Protein AF-0000000072410168 (afdb_homodimer)

pLDDT: mean 84.43, std 10.04, range [42.06, 97.81]

Structure (mmCIF, N/CA/C/O backbone):
data_AF-0000000072410168-model_v1
#
loop_
_entity.id
_entity.type
_entity.pdbx_description
1 polymer 'Chromate transporter'
#
loop_
_atom_site.group_PDB
_atom_site.id
_atom_site.type_symbol
_atom_site.label_atom_id
_atom_site.label_alt_id
_atom_site.label_comp_id
_atom_site.label_asym_id
_atom_site.label_entity_id
_atom_site.label_seq_id
_atom_site.pdbx_PDB_ins_code
_atom_site.Cartn_x
_atom_site.Cartn_y
_atom_site.Cartn_z
_atom_site.occupancy
_atom_site.B_iso_or_equiv
_atom_site.auth_seq_id
_atom_site.auth_comp_id
_atom_site.auth_asym_id
_atom_site.auth_atom_id
_atom_site.pdbx_PDB_model_num
ATOM 1 N N . MET A 1 1 ? 25.125 -17.094 -8.008 1 60.81 1 MET A N 1
ATOM 2 C CA . MET A 1 1 ? 25.484 -15.742 -7.598 1 60.81 1 MET A CA 1
ATOM 3 C C . MET A 1 1 ? 24.984 -14.719 -8.609 1 60.81 1 MET A C 1
ATOM 5 O O . MET A 1 1 ? 24.344 -13.727 -8.242 1 60.81 1 MET A O 1
ATOM 9 N N . LYS A 1 2 ? 25.156 -15.148 -9.891 1 83.5 2 LYS A N 1
ATOM 10 C CA . LYS A 1 2 ? 24.719 -14.266 -10.969 1 83.5 2 LYS A CA 1
ATOM 11 C C . LYS A 1 2 ? 23.203 -14.125 -10.992 1 83.5 2 LYS A C 1
ATOM 13 O O . LYS A 1 2 ? 22.688 -13.031 -11.195 1 83.5 2 LYS A O 1
ATOM 18 N N . THR A 1 3 ? 22.656 -15.25 -10.492 1 89.94 3 THR A N 1
ATOM 19 C CA . THR A 1 3 ? 21.203 -15.258 -10.523 1 89.94 3 THR A CA 1
ATOM 20 C C . THR A 1 3 ? 20.625 -14.352 -9.438 1 89.94 3 THR A C 1
ATOM 22 O O . THR A 1 3 ? 19.688 -13.594 -9.68 1 89.94 3 THR A O 1
ATOM 25 N N . LEU A 1 4 ? 21.266 -14.352 -8.32 1 95.19 4 LEU A N 1
ATOM 26 C CA . LEU A 1 4 ? 20.781 -13.539 -7.207 1 95.19 4 LEU A CA 1
ATOM 27 C C . LEU A 1 4 ? 20.969 -12.055 -7.496 1 95.19 4 LEU A C 1
ATOM 29 O O . LEU A 1 4 ? 20.109 -11.234 -7.184 1 95.19 4 LEU A O 1
ATOM 33 N N . TRP A 1 5 ? 22.094 -11.719 -8.07 1 96.31 5 TRP A N 1
ATOM 34 C CA . TRP A 1 5 ? 22.359 -10.328 -8.43 1 96.31 5 TRP A CA 1
ATOM 35 C C . TRP A 1 5 ? 21.375 -9.852 -9.5 1 96.31 5 TRP A C 1
ATOM 37 O O . TRP A 1 5 ? 20.906 -8.711 -9.461 1 96.31 5 TRP A O 1
ATOM 47 N N . ASN A 1 6 ? 21.156 -10.766 -10.438 1 96.31 6 ASN A N 1
ATOM 48 C CA . ASN A 1 6 ? 20.172 -10.453 -11.477 1 96.31 6 ASN A CA 1
ATOM 49 C C . ASN A 1 6 ? 18.781 -10.227 -10.883 1 96.31 6 ASN A C 1
ATOM 51 O O . ASN A 1 6 ? 18.062 -9.336 -11.32 1 96.31 6 ASN A O 1
ATOM 55 N N . LEU A 1 7 ? 18.484 -11.047 -9.938 1 97.19 7 LEU A N 1
ATOM 56 C CA . LEU A 1 7 ? 17.203 -10.883 -9.242 1 97.19 7 LEU A CA 1
ATOM 57 C C . LEU A 1 7 ? 17.156 -9.539 -8.516 1 97.19 7 LEU A C 1
ATOM 59 O O . LEU A 1 7 ? 16.156 -8.82 -8.617 1 97.19 7 LEU A O 1
ATOM 63 N N . PHE A 1 8 ? 18.234 -9.234 -7.855 1 97.81 8 PHE A N 1
ATOM 64 C CA . PHE A 1 8 ? 18.281 -7.984 -7.113 1 97.81 8 PHE A CA 1
ATOM 65 C C . PHE A 1 8 ? 18.094 -6.793 -8.047 1 97.81 8 PHE A C 1
ATOM 67 O O . PHE A 1 8 ? 17.25 -5.926 -7.797 1 97.81 8 PHE A O 1
ATOM 74 N N . LEU A 1 9 ? 18.781 -6.754 -9.086 1 96.88 9 LEU A N 1
ATOM 75 C CA . LEU A 1 9 ? 18.766 -5.617 -10 1 96.88 9 LEU A CA 1
ATOM 76 C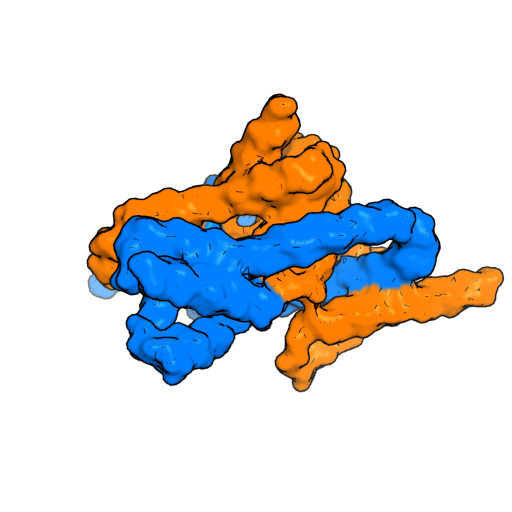 C . LEU A 1 9 ? 17.422 -5.508 -10.703 1 96.88 9 LEU A C 1
ATOM 78 O O . LEU A 1 9 ? 16.922 -4.406 -10.93 1 96.88 9 LEU A O 1
ATOM 82 N N . THR A 1 10 ? 16.891 -6.66 -11.109 1 96.62 10 THR A N 1
ATOM 83 C CA . THR A 1 10 ? 15.594 -6.668 -11.789 1 96.62 10 THR A CA 1
ATOM 84 C C . THR A 1 10 ? 14.508 -6.102 -10.875 1 96.62 10 THR A C 1
ATOM 86 O O . THR A 1 10 ? 13.734 -5.238 -11.297 1 96.62 10 THR A O 1
ATOM 89 N N . PHE A 1 11 ? 14.508 -6.492 -9.664 1 97.19 11 PHE A N 1
ATOM 90 C CA . PHE A 1 11 ? 13.438 -6.055 -8.773 1 97.19 11 PHE A CA 1
ATOM 91 C C . PHE A 1 11 ? 13.719 -4.664 -8.219 1 97.19 11 PHE A C 1
ATOM 93 O O . PHE A 1 11 ? 12.797 -3.93 -7.863 1 97.19 11 PHE A O 1
ATOM 100 N N . ALA A 1 12 ? 15.016 -4.312 -8.164 1 96.69 12 ALA A N 1
ATOM 101 C CA . ALA A 1 12 ? 15.312 -2.912 -7.879 1 96.69 12 ALA A CA 1
ATOM 102 C C . ALA A 1 12 ? 14.773 -2.004 -8.984 1 96.69 12 ALA A C 1
ATOM 104 O O . ALA A 1 12 ? 14.234 -0.934 -8.703 1 96.69 12 ALA A O 1
ATOM 105 N N . LYS A 1 13 ? 14.898 -2.447 -10.18 1 94.56 13 LYS A N 1
ATOM 106 C CA . LYS A 1 13 ? 14.359 -1.711 -11.32 1 94.56 13 LYS A CA 1
ATOM 107 C C . LYS A 1 13 ? 12.836 -1.64 -11.266 1 94.56 13 LYS A C 1
ATOM 109 O O . LYS A 1 13 ? 12.25 -0.584 -11.516 1 94.56 13 LYS A O 1
ATOM 114 N N . VAL A 1 14 ? 12.227 -2.74 -10.961 1 92.06 14 VAL A N 1
ATOM 115 C CA . VAL A 1 14 ? 10.773 -2.775 -10.82 1 92.06 14 VAL A CA 1
ATOM 116 C C . VAL A 1 14 ? 10.336 -1.795 -9.734 1 92.06 14 VAL A C 1
ATOM 118 O O . VAL A 1 14 ? 9.359 -1.064 -9.906 1 92.06 14 VAL A O 1
ATOM 121 N N . GLY A 1 15 ? 11.102 -1.783 -8.633 1 91.94 15 GLY A N 1
ATOM 122 C CA . GLY A 1 15 ? 10.797 -0.878 -7.535 1 91.94 15 GLY A CA 1
ATOM 123 C C . GLY A 1 15 ? 10.867 0.584 -7.93 1 91.94 15 GLY A C 1
ATOM 124 O O . GLY A 1 15 ? 9.984 1.369 -7.582 1 91.94 15 GLY A O 1
ATOM 125 N N . VAL A 1 16 ? 11.836 0.958 -8.688 1 89.5 16 VAL A N 1
ATOM 126 C CA . VAL A 1 16 ? 12.039 2.35 -9.078 1 89.5 16 VAL A CA 1
ATOM 127 C C . VAL A 1 16 ? 10.961 2.775 -10.07 1 89.5 16 VAL A C 1
ATOM 129 O O . VAL A 1 16 ? 10.547 3.938 -10.086 1 89.5 16 VAL A O 1
ATOM 132 N N . MET A 1 17 ? 10.445 1.816 -10.797 1 86.5 17 MET A N 1
ATOM 133 C CA . MET A 1 17 ? 9.477 2.123 -11.844 1 86.5 17 MET A CA 1
ATOM 134 C C . MET A 1 17 ? 8.047 2.051 -11.312 1 86.5 17 MET A C 1
ATOM 136 O O . MET A 1 17 ? 7.102 2.42 -12.008 1 86.5 17 MET A O 1
ATOM 140 N N . THR A 1 18 ? 7.961 1.614 -10.102 1 83.56 18 THR A N 1
ATOM 141 C CA . THR A 1 18 ? 6.645 1.487 -9.492 1 83.56 18 THR A CA 1
ATOM 142 C C . THR A 1 18 ? 6.27 2.764 -8.742 1 83.56 18 THR A C 1
ATOM 144 O O . THR A 1 18 ? 7.062 3.289 -7.965 1 83.56 18 THR A O 1
ATOM 147 N N . PHE A 1 19 ? 5.152 3.342 -9.211 1 77.06 19 PHE A N 1
ATOM 148 C CA . PHE A 1 19 ? 4.551 4.441 -8.461 1 77.06 19 PHE A CA 1
ATOM 149 C C . PHE A 1 19 ? 3.148 4.078 -7.992 1 77.06 19 PHE A C 1
ATOM 151 O O . PHE A 1 19 ? 2.328 3.6 -8.781 1 77.06 19 PHE A O 1
ATOM 158 N N . GLY A 1 20 ? 2.896 4.352 -6.742 1 65.06 20 GLY A N 1
ATOM 159 C CA . GLY A 1 20 ? 1.524 4.156 -6.305 1 65.06 20 GLY A CA 1
ATOM 160 C C . GLY A 1 20 ? 1.279 2.791 -5.691 1 65.06 20 GLY A C 1
ATOM 161 O O . GLY A 1 20 ? 2.121 2.277 -4.949 1 65.06 20 GLY A O 1
ATOM 162 N N . GLY A 1 21 ? 0.065 2.125 -6.031 1 62.06 21 GLY A N 1
ATOM 163 C CA . GLY A 1 21 ? -0.43 0.932 -5.363 1 62.06 21 GLY A CA 1
ATOM 164 C C . GLY A 1 21 ? 0.015 -0.354 -6.035 1 62.06 21 GLY A C 1
ATOM 165 O O . GLY A 1 21 ? 0.747 -0.322 -7.027 1 62.06 21 GLY A O 1
ATOM 166 N N . GLY A 1 22 ? -0.228 -1.46 -5.484 1 60.81 22 GLY A N 1
ATOM 167 C CA . GLY A 1 22 ? 0.22 -2.809 -5.797 1 60.81 22 GLY A CA 1
ATOM 168 C C . GLY A 1 22 ? -0.112 -3.232 -7.215 1 60.81 22 GLY A C 1
ATOM 169 O O . GLY A 1 22 ? 0.712 -3.852 -7.891 1 60.81 22 GLY A O 1
ATOM 170 N N . TYR A 1 23 ? -1.183 -2.635 -7.863 1 61.62 23 TYR A N 1
ATOM 171 C CA . TYR A 1 23 ? -1.529 -3.082 -9.211 1 61.62 23 TYR A CA 1
ATOM 172 C C . TYR A 1 23 ? -0.694 -2.355 -10.258 1 61.62 23 TYR A C 1
ATOM 174 O O . TYR A 1 23 ? -0.561 -2.826 -11.391 1 61.62 23 TYR A O 1
ATOM 182 N N . ALA A 1 24 ? -0.144 -1.207 -9.945 1 68.88 24 ALA A N 1
ATOM 183 C CA . ALA A 1 24 ? 0.704 -0.454 -10.867 1 68.88 24 ALA A CA 1
ATOM 184 C C . ALA A 1 24 ? 1.978 -1.227 -11.195 1 68.88 24 ALA A C 1
ATOM 186 O O . ALA A 1 24 ? 2.609 -0.984 -12.227 1 68.88 24 ALA A O 1
ATOM 187 N N . MET A 1 25 ? 2.211 -2.17 -10.352 1 80.31 25 MET A N 1
ATOM 188 C CA . MET A 1 25 ? 3.449 -2.928 -10.516 1 80.31 25 MET A CA 1
ATOM 189 C C . MET A 1 25 ? 3.281 -4.027 -11.555 1 80.31 25 MET A C 1
ATOM 191 O O . MET A 1 25 ? 4.266 -4.504 -12.125 1 80.31 25 MET A O 1
ATOM 195 N N . LEU A 1 26 ? 2.057 -4.414 -11.914 1 80.69 26 LEU A N 1
ATOM 196 C CA . LEU A 1 26 ? 1.819 -5.594 -12.742 1 80.69 26 LEU A CA 1
ATOM 197 C C . LEU A 1 26 ? 2.359 -5.383 -14.156 1 80.69 26 LEU A C 1
ATOM 199 O O . LEU A 1 26 ? 3.115 -6.215 -14.664 1 80.69 26 LEU A O 1
ATOM 203 N N . PRO A 1 27 ? 2.014 -4.246 -14.805 1 79.75 27 PRO A N 1
ATOM 204 C CA . PRO A 1 27 ? 2.568 -4.055 -16.141 1 79.75 27 PRO A CA 1
ATOM 205 C C . PRO A 1 27 ? 4.094 -3.998 -16.156 1 79.75 27 PRO A C 1
ATOM 207 O O . PRO A 1 27 ? 4.73 -4.414 -17.125 1 79.75 27 PRO A O 1
ATOM 210 N N . ILE A 1 28 ? 4.688 -3.471 -15.141 1 85.56 28 ILE A N 1
ATOM 211 C CA . ILE A 1 28 ? 6.137 -3.383 -15.023 1 85.56 28 ILE A CA 1
ATOM 212 C C . ILE A 1 28 ? 6.73 -4.781 -14.867 1 85.56 28 ILE A C 1
ATOM 214 O O . ILE A 1 28 ? 7.742 -5.105 -15.5 1 85.56 28 ILE A O 1
ATOM 218 N N . LEU A 1 29 ? 6.051 -5.613 -14.094 1 90.25 29 LEU A N 1
ATOM 219 C CA . LEU A 1 29 ? 6.477 -7 -13.938 1 90.25 29 LEU A CA 1
ATOM 220 C C . LEU A 1 29 ? 6.348 -7.762 -15.25 1 90.25 29 LEU A C 1
ATOM 222 O O . LEU A 1 29 ? 7.215 -8.57 -15.586 1 90.25 29 LEU A O 1
ATOM 226 N N . GLN A 1 30 ? 5.289 -7.523 -15.93 1 87.75 30 GLN A N 1
ATOM 227 C CA . GLN A 1 30 ? 5.098 -8.18 -17.219 1 87.75 30 GLN A CA 1
ATOM 228 C C . GLN A 1 30 ? 6.25 -7.859 -18.172 1 87.75 30 GLN A C 1
ATOM 230 O O . GLN A 1 30 ? 6.797 -8.758 -18.812 1 87.75 30 GLN A O 1
ATOM 235 N N . ARG A 1 31 ? 6.598 -6.652 -18.25 1 89.19 31 ARG A N 1
ATOM 236 C CA . ARG A 1 31 ? 7.66 -6.211 -19.141 1 89.19 31 ARG A CA 1
ATOM 237 C C . ARG A 1 31 ? 9.008 -6.789 -18.719 1 89.19 31 ARG A C 1
ATOM 239 O O . ARG A 1 31 ? 9.742 -7.332 -19.547 1 89.19 31 ARG A O 1
ATOM 246 N N . GLU A 1 32 ? 9.305 -6.734 -17.453 1 92.5 32 GLU A N 1
ATOM 247 C CA . GLU A 1 32 ? 10.641 -7.113 -16.984 1 92.5 32 GLU A CA 1
ATOM 248 C C . GLU A 1 32 ? 10.758 -8.625 -16.812 1 92.5 32 GLU A C 1
ATOM 250 O O . GLU A 1 32 ? 11.711 -9.242 -17.297 1 92.5 32 GLU A O 1
ATOM 255 N N . VAL A 1 33 ? 9.766 -9.312 -16.25 1 93.88 33 VAL A N 1
ATOM 256 C CA . VAL A 1 33 ? 9.852 -10.711 -15.836 1 93.88 33 VAL A CA 1
ATOM 257 C C . VAL A 1 33 ? 9.438 -11.617 -17 1 93.88 33 VAL A C 1
ATOM 259 O O . VAL A 1 33 ? 10.023 -12.68 -17.188 1 93.88 33 VAL A O 1
ATOM 262 N N . VAL A 1 34 ? 8.477 -11.18 -17.766 1 90.5 34 VAL A N 1
ATOM 263 C CA . VAL A 1 34 ? 7.949 -12.023 -18.828 1 90.5 34 VAL A CA 1
ATOM 264 C C . VAL A 1 34 ? 8.641 -11.68 -20.141 1 90.5 34 VAL A C 1
ATOM 266 O O . VAL A 1 34 ? 9.312 -12.523 -20.75 1 90.5 34 VAL A O 1
ATOM 269 N N . GLU A 1 35 ? 8.586 -10.445 -20.5 1 90.62 35 GLU A N 1
ATOM 270 C CA . GLU A 1 35 ? 9.039 -10.055 -21.828 1 90.62 35 GLU A CA 1
ATOM 271 C C . GLU A 1 35 ? 10.562 -9.969 -21.891 1 90.62 35 GLU A C 1
ATOM 273 O O . GLU A 1 35 ? 11.188 -10.531 -22.797 1 90.62 35 GLU A O 1
ATOM 278 N N . ASN A 1 36 ? 11.203 -9.305 -20.984 1 92.38 36 ASN A N 1
ATOM 279 C CA . ASN A 1 36 ? 12.641 -9.047 -21.062 1 92.38 36 ASN A CA 1
ATOM 280 C C . ASN A 1 36 ? 13.445 -10.25 -20.594 1 92.38 36 ASN A C 1
ATOM 282 O O . ASN A 1 36 ? 14.391 -10.672 -21.266 1 92.38 36 ASN A O 1
ATOM 286 N N . LYS A 1 37 ? 13.023 -10.844 -19.438 1 94.31 37 LYS A N 1
ATOM 287 C CA . LYS A 1 37 ? 13.852 -11.883 -18.828 1 94.31 37 LYS A CA 1
ATOM 288 C C . LYS A 1 37 ? 13.344 -13.273 -19.188 1 94.31 37 LYS A C 1
ATOM 290 O O . LYS A 1 37 ? 14.094 -14.25 -19.141 1 94.31 37 LYS A O 1
ATOM 295 N N . GLY A 1 38 ? 12.031 -13.375 -19.438 1 92.25 38 GLY A N 1
ATOM 296 C CA . GLY A 1 38 ? 11.445 -14.672 -19.75 1 92.25 38 GLY A CA 1
ATOM 297 C C . GLY A 1 38 ? 11.422 -15.617 -18.562 1 92.25 38 GLY A C 1
ATOM 298 O O . GLY A 1 38 ? 11.578 -16.828 -18.719 1 92.25 38 GLY A O 1
ATOM 299 N N . TRP A 1 39 ? 11.336 -15.07 -17.359 1 93.06 39 TRP A N 1
ATOM 300 C CA . TRP A 1 39 ? 11.352 -15.875 -16.141 1 93.06 39 TRP A CA 1
ATOM 301 C C . TRP A 1 39 ? 10 -16.547 -15.914 1 93.06 39 TRP A C 1
ATOM 303 O O . TRP A 1 39 ? 9.906 -17.531 -15.188 1 93.06 39 TRP A O 1
ATOM 313 N N . ALA A 1 40 ? 8.961 -16.016 -16.547 1 89.25 40 ALA A N 1
ATOM 314 C CA . ALA A 1 40 ? 7.598 -16.516 -16.391 1 89.25 40 ALA A CA 1
ATOM 315 C C . ALA A 1 40 ? 6.754 -16.188 -17.609 1 89.25 40 ALA A C 1
ATOM 317 O O . ALA A 1 40 ? 7.086 -15.281 -18.375 1 89.25 40 ALA A O 1
ATOM 318 N N . THR A 1 41 ? 5.758 -16.984 -17.766 1 86.5 41 THR A N 1
ATOM 319 C CA . THR A 1 41 ? 4.75 -16.656 -18.766 1 86.5 41 THR A CA 1
ATOM 320 C C . THR A 1 41 ? 3.736 -15.664 -18.203 1 86.5 41 THR A C 1
ATOM 322 O O . THR A 1 41 ? 3.711 -15.414 -17 1 86.5 41 THR A O 1
ATOM 325 N N . ASP A 1 42 ? 2.955 -15.078 -19.062 1 82.06 42 ASP A N 1
ATOM 326 C CA . ASP A 1 42 ? 1.899 -14.172 -18.625 1 82.06 42 ASP A CA 1
ATOM 327 C C . ASP A 1 42 ? 0.949 -14.859 -17.641 1 82.06 42 ASP A C 1
ATOM 329 O O . ASP A 1 42 ? 0.515 -14.258 -16.656 1 82.06 42 ASP A O 1
ATOM 333 N N . GLU A 1 43 ? 0.674 -16.078 -17.953 1 80.12 43 GLU A N 1
ATOM 334 C CA . GLU A 1 43 ? -0.222 -16.844 -17.094 1 80.12 43 GLU A CA 1
ATOM 335 C C . GLU A 1 43 ? 0.392 -17.094 -15.719 1 80.12 43 GLU A C 1
ATOM 337 O O . GLU A 1 43 ? -0.279 -16.938 -14.703 1 80.12 43 GLU A O 1
ATOM 342 N N . GLU A 1 44 ? 1.61 -17.438 -15.734 1 80.81 44 GLU A N 1
ATOM 343 C CA . GLU A 1 44 ? 2.305 -17.656 -14.469 1 80.81 44 GLU A CA 1
ATOM 344 C C . GLU A 1 44 ? 2.377 -16.375 -13.648 1 80.81 44 GLU A C 1
ATOM 346 O O . GLU A 1 44 ? 2.162 -16.391 -12.43 1 80.81 44 GLU A O 1
ATOM 351 N N . LEU A 1 45 ? 2.65 -15.305 -14.352 1 85.38 45 LEU A N 1
ATOM 352 C CA . LEU A 1 45 ? 2.742 -14.031 -13.648 1 85.38 45 LEU A CA 1
ATOM 353 C C . LEU A 1 45 ? 1.407 -13.664 -13.008 1 85.38 45 LEU A C 1
ATOM 355 O O . LEU A 1 45 ? 1.368 -13.18 -11.875 1 85.38 45 LEU A O 1
ATOM 359 N N . THR A 1 46 ? 0.414 -13.891 -13.773 1 76.38 46 THR A N 1
ATOM 360 C CA . THR A 1 46 ? -0.917 -13.617 -13.242 1 76.38 46 THR A CA 1
ATOM 361 C C . THR A 1 46 ? -1.188 -14.461 -12 1 76.38 46 THR A C 1
ATOM 363 O O . THR A 1 46 ? -1.774 -13.977 -11.031 1 76.38 46 THR A O 1
ATOM 366 N N . ASP A 1 47 ? -0.703 -15.648 -12.031 1 75.56 47 ASP A N 1
ATOM 367 C CA . ASP A 1 47 ? -0.845 -16.531 -10.883 1 75.56 47 ASP A CA 1
ATOM 368 C C . ASP A 1 47 ? -0.019 -16.031 -9.695 1 75.56 47 ASP A C 1
ATOM 370 O O . ASP A 1 47 ? -0.488 -16.047 -8.555 1 75.56 47 ASP A O 1
ATOM 374 N N . TYR A 1 48 ? 1.156 -15.641 -9.992 1 81.31 48 TYR A N 1
ATOM 375 C CA . TYR A 1 48 ? 2.025 -15.117 -8.945 1 81.31 48 TYR A CA 1
ATOM 376 C C . TYR A 1 48 ? 1.412 -13.883 -8.289 1 81.31 48 TYR A C 1
ATOM 378 O O . TYR A 1 48 ? 1.457 -13.734 -7.066 1 81.31 48 TYR A O 1
ATOM 386 N N . PHE A 1 49 ? 0.833 -13.047 -9.172 1 79.88 49 PHE A N 1
ATOM 387 C CA . PHE A 1 49 ? 0.222 -11.82 -8.68 1 79.88 49 PHE A CA 1
ATOM 388 C C . PHE A 1 49 ? -1.011 -12.125 -7.84 1 79.88 49 PHE A C 1
ATOM 390 O O . PHE A 1 49 ? -1.251 -11.469 -6.824 1 79.88 49 PHE A O 1
ATOM 397 N N . ALA A 1 50 ? -1.713 -13.125 -8.234 1 71.56 50 ALA A N 1
ATOM 398 C CA . ALA A 1 50 ? -2.883 -13.547 -7.473 1 71.56 50 ALA A CA 1
ATOM 399 C C . ALA A 1 50 ? -2.48 -14.062 -6.094 1 71.56 50 ALA A C 1
ATOM 401 O O . ALA A 1 50 ? -3.137 -13.766 -5.094 1 71.56 50 ALA A O 1
ATOM 402 N N . ILE A 1 51 ? -1.462 -14.781 -6.012 1 74.94 51 ILE A N 1
ATOM 403 C CA . ILE A 1 51 ? -0.943 -15.281 -4.742 1 74.94 51 ILE A CA 1
ATOM 404 C C . ILE A 1 51 ? -0.501 -14.117 -3.865 1 74.94 51 ILE A C 1
ATOM 406 O O . ILE A 1 51 ? -0.785 -14.086 -2.666 1 74.94 51 ILE A O 1
ATOM 410 N N . GLY A 1 52 ? 0.166 -13.141 -4.488 1 80.75 52 GLY A N 1
ATOM 411 C CA . GLY A 1 52 ? 0.595 -11.945 -3.775 1 80.75 52 GLY A CA 1
ATOM 412 C C . GLY A 1 52 ? -0.559 -11.156 -3.189 1 80.75 52 GLY A C 1
ATOM 413 O O . GLY A 1 52 ? -0.442 -10.594 -2.098 1 80.75 52 GLY A O 1
ATOM 414 N N . GLN A 1 53 ? -1.606 -11.164 -3.91 1 72.12 53 GLN A N 1
ATOM 415 C CA . GLN A 1 53 ? -2.779 -10.406 -3.492 1 72.12 53 GLN A CA 1
ATOM 416 C C . GLN A 1 53 ? -3.521 -11.117 -2.365 1 72.12 53 GLN A C 1
ATOM 418 O O . GLN A 1 53 ? -4.129 -10.469 -1.51 1 72.12 53 GLN A O 1
ATOM 423 N N . CYS A 1 54 ? -3.445 -12.484 -2.334 1 70.75 54 CYS A N 1
ATOM 424 C CA . CYS A 1 54 ? -4.227 -13.266 -1.379 1 70.75 54 CYS A CA 1
ATOM 425 C C . CYS A 1 54 ? -3.426 -13.539 -0.113 1 70.75 54 CYS A C 1
ATOM 427 O O . CYS A 1 54 ? -3.941 -14.133 0.837 1 70.75 54 CYS A O 1
ATOM 429 N N . THR A 1 55 ? -2.266 -13.258 -0.128 1 79.19 55 THR A N 1
ATOM 430 C CA . THR A 1 55 ? -1.399 -13.445 1.031 1 79.19 55 THR A CA 1
ATOM 431 C C . THR A 1 55 ? -1.234 -12.141 1.802 1 79.19 55 THR A C 1
ATOM 433 O O . THR A 1 55 ? -1.188 -11.062 1.205 1 79.19 55 THR A O 1
ATOM 436 N N . PRO A 1 56 ? -1.275 -12.281 3.084 1 85 56 PRO A N 1
ATOM 437 C CA . PRO A 1 56 ? -1.011 -11.062 3.861 1 85 56 PRO A CA 1
ATOM 438 C C . PRO A 1 56 ? 0.321 -10.414 3.498 1 85 56 PRO A C 1
ATOM 440 O O . PRO A 1 56 ? 1.307 -11.109 3.246 1 85 56 PRO A O 1
ATOM 443 N N . GLY A 1 57 ? 0.27 -9.047 3.52 1 86.12 57 GLY A N 1
ATOM 444 C CA . GLY A 1 57 ? 1.45 -8.289 3.141 1 86.12 57 GLY A CA 1
ATOM 445 C C . GLY A 1 57 ? 1.212 -7.367 1.958 1 86.12 57 GLY A C 1
ATOM 446 O O . GLY A 1 57 ? 0.077 -7.219 1.498 1 86.12 57 GLY A O 1
ATOM 447 N N . VAL A 1 58 ? 2.291 -6.75 1.561 1 86.75 58 VAL A N 1
ATOM 448 C CA . VAL A 1 58 ? 2.26 -5.832 0.427 1 86.75 58 VAL A CA 1
ATOM 449 C C . VAL A 1 58 ? 2.363 -6.617 -0.878 1 86.75 58 VAL A C 1
ATOM 451 O O . VAL A 1 58 ? 3.312 -7.379 -1.078 1 86.75 58 VAL A O 1
ATOM 454 N N . ILE A 1 59 ? 1.412 -6.422 -1.746 1 84.75 59 ILE A N 1
ATOM 455 C CA . ILE A 1 59 ? 1.291 -7.234 -2.951 1 84.75 59 ILE A CA 1
ATOM 456 C C . ILE A 1 59 ? 2.609 -7.215 -3.721 1 84.75 59 ILE A C 1
ATOM 458 O O . ILE A 1 59 ? 3.08 -8.258 -4.184 1 84.75 59 ILE A O 1
ATOM 462 N N . ALA A 1 60 ? 3.189 -6.004 -3.857 1 87.38 60 ALA A N 1
ATOM 463 C CA . ALA A 1 60 ? 4.434 -5.875 -4.613 1 87.38 60 ALA A CA 1
ATOM 464 C C . ALA A 1 60 ? 5.555 -6.684 -3.969 1 87.38 60 ALA A C 1
ATOM 466 O O . ALA A 1 60 ? 6.332 -7.34 -4.66 1 87.38 60 ALA A O 1
ATOM 467 N N . VAL A 1 61 ? 5.586 -6.668 -2.691 1 92.19 61 VAL A N 1
ATOM 468 C CA . VAL A 1 61 ? 6.609 -7.398 -1.95 1 92.19 61 VAL A CA 1
ATOM 469 C C . VAL A 1 61 ? 6.336 -8.898 -2.027 1 92.19 61 VAL A C 1
ATOM 471 O O . VAL A 1 61 ? 7.242 -9.688 -2.293 1 92.19 61 VAL A O 1
ATOM 474 N N . ASN A 1 62 ? 5.152 -9.297 -1.881 1 91.12 62 ASN A N 1
ATOM 475 C CA . ASN A 1 62 ? 4.762 -10.703 -1.962 1 91.12 62 ASN A CA 1
ATOM 476 C C . ASN A 1 62 ? 5.102 -11.305 -3.322 1 91.12 62 ASN A C 1
ATOM 478 O O . ASN A 1 62 ? 5.68 -12.391 -3.4 1 91.12 62 ASN A O 1
ATOM 482 N N . THR A 1 63 ? 4.68 -10.578 -4.328 1 90.06 63 THR A N 1
ATOM 483 C CA . THR A 1 63 ? 4.883 -11.07 -5.688 1 90.06 63 THR A CA 1
ATOM 484 C C . THR A 1 63 ? 6.371 -11.172 -6.012 1 90.06 63 THR A C 1
ATOM 486 O O . THR A 1 63 ? 6.82 -12.164 -6.586 1 90.06 63 THR A O 1
ATOM 489 N N . ALA A 1 64 ? 7.098 -10.102 -5.609 1 94.25 64 ALA A N 1
ATOM 490 C CA . ALA A 1 64 ? 8.539 -10.133 -5.816 1 94.25 64 ALA A CA 1
ATOM 491 C C . ALA A 1 64 ? 9.18 -11.312 -5.098 1 94.25 64 ALA A C 1
ATOM 493 O O . ALA A 1 64 ? 10.023 -12.016 -5.664 1 94.25 64 ALA A 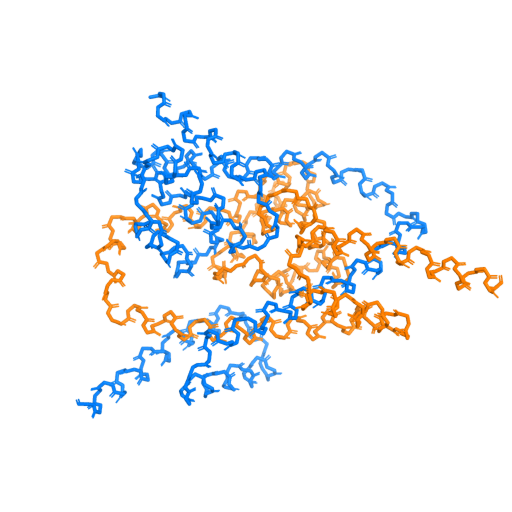O 1
ATOM 494 N N . THR A 1 65 ? 8.805 -11.547 -3.859 1 94.38 65 THR A N 1
ATOM 495 C CA . THR A 1 65 ? 9.344 -12.641 -3.059 1 94.38 65 THR A CA 1
ATOM 496 C C . THR A 1 65 ? 9.031 -13.984 -3.705 1 94.38 65 THR A C 1
ATOM 498 O O . THR A 1 65 ? 9.906 -14.852 -3.805 1 94.38 65 THR A O 1
ATOM 501 N N . PHE A 1 66 ? 7.871 -14.133 -4.195 1 91.12 66 PHE A N 1
ATOM 502 C CA . PHE A 1 66 ? 7.449 -15.391 -4.801 1 91.12 66 PHE A CA 1
ATOM 503 C C . PHE A 1 66 ? 8.234 -15.672 -6.078 1 91.12 66 PHE A C 1
ATOM 505 O O . PHE A 1 66 ? 8.742 -16.781 -6.273 1 91.12 66 PHE A O 1
ATOM 512 N N . ILE A 1 67 ? 8.305 -14.695 -6.922 1 93.06 67 ILE A N 1
ATOM 513 C CA . ILE A 1 67 ? 9.039 -14.844 -8.172 1 93.06 67 ILE A CA 1
ATOM 514 C C . ILE A 1 67 ? 10.508 -15.156 -7.871 1 93.06 67 ILE A C 1
ATOM 516 O O . ILE A 1 67 ? 11.094 -16.047 -8.484 1 93.06 67 ILE A O 1
ATOM 520 N N . GLY A 1 68 ? 11.031 -14.383 -6.941 1 94.44 68 GLY A N 1
ATOM 521 C CA . GLY A 1 68 ? 12.414 -14.625 -6.547 1 94.44 68 GLY A CA 1
ATOM 522 C C . GLY A 1 68 ? 12.641 -16.031 -6.02 1 94.44 68 GLY A C 1
ATOM 523 O O . GLY A 1 68 ? 13.664 -16.656 -6.32 1 94.44 68 GLY A O 1
ATOM 524 N N . GLN A 1 69 ? 11.727 -16.469 -5.258 1 92.62 69 GLN A N 1
ATOM 525 C CA . GLN A 1 69 ? 11.859 -17.812 -4.691 1 92.62 69 GLN A CA 1
ATOM 526 C C . GLN A 1 69 ? 11.766 -18.875 -5.773 1 92.62 69 GLN A C 1
ATOM 528 O O . GLN A 1 69 ? 12.469 -19.891 -5.719 1 92.62 69 GLN A O 1
ATOM 533 N N . LYS A 1 70 ? 10.906 -18.688 -6.688 1 88.5 70 LYS A N 1
ATOM 534 C CA . LYS A 1 70 ? 10.758 -19.625 -7.801 1 88.5 70 LYS A CA 1
ATOM 535 C C . LYS A 1 70 ? 12.047 -19.688 -8.625 1 88.5 70 LYS A C 1
ATOM 537 O O . LYS A 1 70 ? 12.406 -20.766 -9.125 1 88.5 70 LYS A O 1
ATOM 542 N N . LYS A 1 71 ? 12.703 -18.609 -8.664 1 91.69 71 LYS A N 1
ATOM 543 C CA . LYS A 1 71 ? 13.875 -18.531 -9.539 1 91.69 71 LYS A CA 1
ATOM 544 C C . LYS A 1 71 ? 15.148 -18.922 -8.789 1 91.69 71 LYS A C 1
ATOM 546 O O . LYS A 1 71 ? 16.078 -19.484 -9.375 1 91.69 71 LYS A O 1
ATOM 551 N N . GLY A 1 72 ? 15.195 -18.562 -7.477 1 92.19 72 GLY A N 1
ATOM 552 C CA . GLY A 1 72 ? 16.453 -18.75 -6.766 1 92.19 72 GLY A CA 1
ATOM 553 C C . GLY A 1 72 ? 16.266 -19.344 -5.379 1 92.19 72 GLY A C 1
ATOM 554 O O . GLY A 1 72 ? 17.125 -19.188 -4.512 1 92.19 72 GLY A O 1
ATOM 555 N N . GLY A 1 73 ? 15.164 -20 -5.168 1 90.88 73 GLY A N 1
ATOM 556 C CA . GLY A 1 73 ? 14.914 -20.547 -3.846 1 90.88 73 GLY A CA 1
ATOM 557 C C . GLY A 1 73 ? 14.742 -19.484 -2.775 1 90.88 73 GLY A C 1
ATOM 558 O O . GLY A 1 73 ? 14.352 -18.359 -3.072 1 90.88 73 GLY A O 1
ATOM 559 N N . ILE A 1 74 ? 14.945 -19.891 -1.565 1 92.38 74 ILE A N 1
ATOM 560 C CA . ILE A 1 74 ? 14.75 -19.016 -0.418 1 92.38 74 ILE A CA 1
ATOM 561 C C . ILE A 1 74 ? 15.648 -17.781 -0.555 1 92.38 74 ILE A C 1
ATOM 563 O O . ILE A 1 74 ? 15.203 -16.656 -0.344 1 92.38 74 ILE A O 1
ATOM 567 N N . ALA A 1 75 ? 16.859 -17.984 -0.936 1 95.12 75 ALA A N 1
ATOM 568 C CA . ALA A 1 75 ? 17.781 -16.875 -1.127 1 95.12 75 ALA A CA 1
ATOM 569 C C . ALA A 1 75 ? 17.281 -15.922 -2.213 1 95.12 75 ALA A C 1
ATOM 571 O O . ALA A 1 75 ? 17.406 -14.703 -2.086 1 95.12 75 ALA A O 1
ATOM 572 N N . GLY A 1 76 ? 16.719 -16.516 -3.273 1 95.31 76 GLY A N 1
ATOM 573 C CA . GLY A 1 76 ? 16.141 -15.688 -4.332 1 95.31 76 GLY A CA 1
ATOM 574 C C . GLY A 1 76 ? 14.984 -14.828 -3.867 1 95.31 76 GLY A C 1
ATOM 575 O O . GLY A 1 76 ? 14.867 -13.672 -4.258 1 95.31 76 GLY A O 1
ATOM 576 N N . GLY A 1 77 ? 14.133 -15.453 -3.025 1 95 77 GLY A N 1
ATOM 577 C CA . GLY A 1 77 ? 13.023 -14.703 -2.459 1 95 77 GLY A CA 1
ATOM 578 C C . GLY A 1 77 ? 13.469 -13.531 -1.61 1 95 77 GLY A C 1
ATOM 579 O O . GLY A 1 77 ? 12.914 -12.438 -1.717 1 95 77 GLY A O 1
ATOM 580 N N . ILE A 1 78 ? 14.492 -13.758 -0.837 1 95.81 78 ILE A N 1
ATOM 581 C CA . ILE A 1 78 ? 15.008 -12.719 0.046 1 95.81 78 ILE A CA 1
ATOM 582 C C . ILE A 1 78 ? 15.633 -11.594 -0.785 1 95.81 78 ILE A C 1
ATOM 584 O O . ILE A 1 78 ? 15.352 -10.422 -0.556 1 95.81 78 ILE A O 1
ATOM 588 N N . VAL A 1 79 ? 16.391 -11.93 -1.772 1 97.12 79 VAL A N 1
ATOM 589 C CA . VAL A 1 79 ? 17.109 -10.961 -2.586 1 97.12 79 VAL A CA 1
ATOM 590 C C . VAL A 1 79 ? 16.125 -10.156 -3.434 1 97.12 79 VAL A C 1
ATOM 592 O O . VAL A 1 79 ? 16.297 -8.945 -3.602 1 97.12 79 VAL A O 1
ATOM 595 N N . ALA A 1 80 ? 15.117 -10.82 -3.99 1 96.81 80 ALA A N 1
ATOM 596 C CA . ALA A 1 80 ? 14.094 -10.125 -4.773 1 96.81 80 ALA A CA 1
ATOM 597 C C . ALA A 1 80 ? 13.328 -9.125 -3.912 1 96.81 80 ALA A C 1
ATOM 599 O O . ALA A 1 80 ? 13.039 -8.008 -4.352 1 96.81 80 ALA A O 1
ATOM 600 N N . THR A 1 81 ? 13.047 -9.531 -2.701 1 96.19 81 THR A N 1
ATOM 601 C CA . THR A 1 81 ? 12.352 -8.656 -1.77 1 96.19 81 THR A CA 1
ATOM 602 C C . THR A 1 81 ? 13.195 -7.43 -1.44 1 96.19 81 THR A C 1
ATOM 604 O O . THR A 1 81 ? 12.703 -6.301 -1.483 1 96.19 81 THR A O 1
ATOM 607 N N . LEU A 1 82 ? 14.438 -7.656 -1.147 1 96.62 82 LEU A N 1
ATOM 608 C CA . LEU A 1 82 ? 15.344 -6.547 -0.853 1 96.62 82 LEU A CA 1
ATOM 609 C C . LEU A 1 82 ? 15.508 -5.641 -2.068 1 96.62 82 LEU A C 1
ATOM 611 O O . LEU A 1 82 ? 15.648 -4.426 -1.927 1 96.62 82 LEU A O 1
ATOM 615 N N . GLY A 1 83 ? 15.461 -6.25 -3.195 1 96.88 83 GLY A N 1
ATOM 616 C CA . GLY A 1 83 ? 15.578 -5.477 -4.422 1 96.88 83 GLY A CA 1
ATOM 617 C C . GLY A 1 83 ? 14.43 -4.5 -4.617 1 96.88 83 GLY A C 1
ATOM 618 O O . GLY A 1 83 ? 14.656 -3.326 -4.918 1 96.88 83 GLY A O 1
ATOM 619 N N . VAL A 1 84 ? 13.242 -4.984 -4.402 1 95.12 84 VAL A N 1
ATOM 620 C CA . VAL A 1 84 ? 12.07 -4.164 -4.684 1 95.12 84 VAL A CA 1
ATOM 621 C C . VAL A 1 84 ? 11.969 -3.045 -3.65 1 95.12 84 VAL A C 1
ATOM 623 O O . VAL A 1 84 ? 11.438 -1.97 -3.943 1 95.12 84 VAL A O 1
ATOM 626 N N . VAL A 1 85 ? 12.523 -3.217 -2.43 1 95.88 85 VAL A N 1
ATOM 627 C CA . VAL A 1 85 ? 12.336 -2.229 -1.374 1 95.88 85 VAL A CA 1
ATOM 628 C C . VAL A 1 85 ? 13.523 -1.275 -1.339 1 95.88 85 VAL A C 1
ATOM 630 O O . VAL A 1 85 ? 13.438 -0.182 -0.774 1 95.88 85 VAL A O 1
ATOM 633 N N . PHE A 1 86 ? 14.578 -1.619 -1.949 1 96.12 86 PHE A N 1
ATOM 634 C CA . PHE A 1 86 ? 15.844 -0.897 -1.861 1 96.12 86 PHE A CA 1
ATOM 635 C C . PHE A 1 86 ? 15.695 0.519 -2.408 1 96.12 86 PHE A C 1
ATOM 637 O O . PHE A 1 86 ? 16.062 1.488 -1.738 1 96.12 86 PHE A O 1
ATOM 644 N N . PRO A 1 87 ? 15.172 0.717 -3.566 1 93.19 87 PRO A N 1
ATOM 645 C CA . PRO A 1 87 ? 15.039 2.078 -4.09 1 93.19 87 PRO A CA 1
ATOM 646 C C . PRO A 1 87 ? 14.156 2.963 -3.211 1 93.19 87 PRO A C 1
ATOM 648 O O . PRO A 1 87 ? 14.461 4.145 -3.018 1 93.19 87 PRO A O 1
ATOM 651 N N . SER A 1 88 ? 13.086 2.375 -2.748 1 91.12 88 SER A N 1
ATOM 652 C CA . SER A 1 88 ? 12.195 3.113 -1.855 1 91.12 88 SER A CA 1
ATOM 653 C C . SER A 1 88 ? 12.938 3.605 -0.618 1 91.12 88 SER A C 1
ATOM 655 O O . SER A 1 88 ? 12.789 4.762 -0.218 1 91.12 88 SER A O 1
ATOM 657 N N . LEU A 1 89 ? 13.719 2.719 -0.069 1 94.06 89 LEU A N 1
ATOM 658 C CA . LEU A 1 89 ? 14.469 3.045 1.136 1 94.06 89 LEU A CA 1
ATOM 659 C C . LEU A 1 89 ? 15.461 4.172 0.867 1 94.06 89 LEU A C 1
ATOM 661 O O . LEU A 1 89 ? 15.547 5.129 1.641 1 94.06 89 LEU A O 1
ATOM 665 N N . LEU A 1 90 ? 16.156 4.078 -0.196 1 94 90 LEU A N 1
ATOM 666 C CA . LEU A 1 90 ? 17.172 5.066 -0.529 1 94 90 LEU A CA 1
ATOM 667 C C . LEU A 1 90 ? 16.547 6.418 -0.833 1 94 90 LEU A C 1
ATOM 669 O O . LEU A 1 90 ? 16.984 7.445 -0.315 1 94 90 LEU A O 1
ATOM 673 N N . ILE A 1 91 ? 15.539 6.41 -1.601 1 91.94 91 ILE A N 1
ATOM 674 C CA . ILE A 1 91 ? 14.914 7.648 -2.061 1 91.94 91 ILE A CA 1
ATOM 675 C C . ILE A 1 91 ? 14.234 8.352 -0.888 1 91.94 91 ILE A C 1
ATOM 677 O O . ILE A 1 91 ? 14.438 9.547 -0.675 1 91.94 91 ILE A O 1
ATOM 681 N N . ILE A 1 92 ? 13.516 7.609 -0.113 1 91.19 92 ILE A N 1
ATOM 682 C CA . ILE A 1 92 ? 12.758 8.219 0.975 1 91.19 92 ILE A CA 1
ATOM 683 C C . ILE A 1 92 ? 13.719 8.695 2.066 1 91.19 92 ILE A C 1
ATOM 685 O O . ILE A 1 92 ? 13.539 9.781 2.623 1 91.19 92 ILE A O 1
ATOM 689 N N . VAL A 1 93 ? 14.719 7.898 2.404 1 90.38 93 VAL A N 1
ATOM 690 C CA . VAL A 1 93 ? 15.68 8.312 3.422 1 90.38 93 VAL A CA 1
ATOM 691 C C . VAL A 1 93 ? 16.359 9.617 2.996 1 90.38 93 VAL A C 1
ATOM 693 O O . VAL A 1 93 ? 16.578 10.5 3.822 1 90.38 93 VAL A O 1
ATOM 696 N N . ALA A 1 94 ? 16.641 9.742 1.744 1 88.75 94 ALA A N 1
ATOM 697 C CA . ALA A 1 94 ? 17.281 10.945 1.215 1 88.75 94 ALA A CA 1
ATOM 698 C C . ALA A 1 94 ? 16.328 12.141 1.256 1 88.75 94 ALA A C 1
ATOM 700 O O . ALA A 1 94 ? 16.734 13.258 1.562 1 88.75 94 ALA A O 1
ATOM 701 N N . LEU A 1 95 ? 15.016 11.906 1.062 1 86.31 95 LEU A N 1
ATOM 702 C CA . LEU A 1 95 ? 14.039 12.984 0.914 1 86.31 95 LEU A CA 1
ATOM 703 C C . LEU A 1 95 ? 13.477 13.391 2.268 1 86.31 95 LEU A C 1
ATOM 705 O O . LEU A 1 95 ? 13.055 14.539 2.449 1 86.31 95 LEU A O 1
ATOM 709 N N . ALA A 1 96 ? 13.383 12.461 3.148 1 83.25 96 ALA A N 1
ATOM 710 C CA . ALA A 1 96 ? 12.719 12.703 4.426 1 83.25 96 ALA A CA 1
ATOM 711 C C . ALA A 1 96 ? 13.352 13.891 5.152 1 83.25 96 ALA A C 1
ATOM 713 O O . ALA A 1 96 ? 12.641 14.727 5.715 1 83.25 96 ALA A O 1
ATOM 714 N N . GLY A 1 97 ? 14.688 13.992 5.172 1 77.94 97 GLY A N 1
ATOM 715 C CA . GLY A 1 97 ? 15.352 15.125 5.809 1 77.94 97 GLY A CA 1
ATOM 716 C C . GLY A 1 97 ? 15.016 16.453 5.164 1 77.94 97 GLY A C 1
ATOM 717 O O . GLY A 1 97 ? 14.781 17.438 5.859 1 77.94 97 GLY A O 1
ATOM 718 N N . VAL A 1 98 ? 14.812 16.438 3.889 1 79.44 98 VAL A N 1
ATOM 719 C CA . VAL A 1 98 ? 14.539 17.656 3.133 1 79.44 98 VAL A CA 1
ATOM 720 C C . VAL A 1 98 ? 13.094 18.109 3.359 1 79.44 98 VAL A C 1
ATOM 722 O O . VAL A 1 98 ? 12.836 19.281 3.594 1 79.44 98 VAL A O 1
ATOM 725 N N . ILE A 1 99 ? 12.211 17.203 3.404 1 77.06 99 ILE A N 1
ATOM 726 C CA . ILE A 1 99 ? 10.789 17.5 3.531 1 77.06 99 ILE A CA 1
ATOM 727 C C . ILE A 1 99 ? 10.508 18.047 4.93 1 77.06 99 ILE A C 1
ATOM 729 O O . ILE A 1 99 ? 9.766 19.031 5.082 1 77.06 99 ILE A O 1
ATOM 733 N N . THR A 1 100 ? 11.133 17.469 5.883 1 74.31 100 THR A N 1
ATOM 734 C CA . THR A 1 100 ? 10.898 17.875 7.262 1 74.31 100 THR A CA 1
ATOM 735 C C . THR A 1 100 ? 11.445 19.281 7.5 1 74.31 100 THR A C 1
ATOM 737 O O . THR A 1 100 ? 10.898 20.047 8.305 1 74.31 100 THR A O 1
ATOM 740 N N . SER A 1 101 ? 12.438 19.609 6.758 1 76.38 101 SER A N 1
ATOM 741 C CA . SER A 1 101 ? 13.062 20.906 6.953 1 76.38 101 SER A CA 1
ATOM 742 C C . SER A 1 101 ? 12.227 22.016 6.328 1 76.38 101 SER A C 1
ATOM 744 O O . SER A 1 101 ? 12.273 23.172 6.777 1 76.38 101 SER A O 1
ATOM 746 N N . PHE A 1 102 ? 11.43 21.656 5.391 1 77.56 102 PHE A N 1
ATOM 747 C CA . PHE A 1 102 ? 10.711 22.703 4.672 1 77.56 102 PHE A CA 1
ATOM 748 C C . PHE A 1 102 ? 9.227 22.672 5.008 1 77.56 102 PHE A C 1
ATOM 750 O O . PHE A 1 102 ? 8.445 23.453 4.469 1 77.56 102 PHE A O 1
ATOM 757 N N . SER A 1 103 ? 8.945 21.797 5.891 1 75.81 103 SER A N 1
ATOM 758 C CA . SER A 1 103 ? 7.531 21.594 6.184 1 75.81 103 SER A CA 1
ATOM 759 C C . SER A 1 103 ? 6.945 22.812 6.914 1 75.81 103 SER A C 1
ATOM 761 O O . SER A 1 103 ? 5.727 22.984 6.945 1 75.81 103 SER A O 1
ATOM 763 N N . HIS A 1 104 ? 7.781 23.656 7.406 1 78.5 104 HIS A N 1
ATOM 764 C CA . HIS A 1 104 ? 7.316 24.812 8.148 1 78.5 104 HIS A CA 1
ATOM 765 C C . HIS A 1 104 ? 6.996 25.969 7.211 1 78.5 104 HIS A C 1
ATOM 767 O O . HIS A 1 104 ? 6.316 26.922 7.602 1 78.5 104 HIS A O 1
ATOM 773 N N . LEU A 1 105 ? 7.445 25.875 6.02 1 80.94 105 LEU A N 1
ATOM 774 C CA . LEU A 1 105 ? 7.199 26.938 5.047 1 80.94 105 LEU A CA 1
ATOM 775 C C . LEU A 1 105 ? 5.738 26.938 4.605 1 80.94 105 LEU A C 1
ATOM 777 O O . LEU A 1 105 ? 5.148 25.875 4.391 1 80.94 105 LEU A O 1
ATOM 781 N N . THR 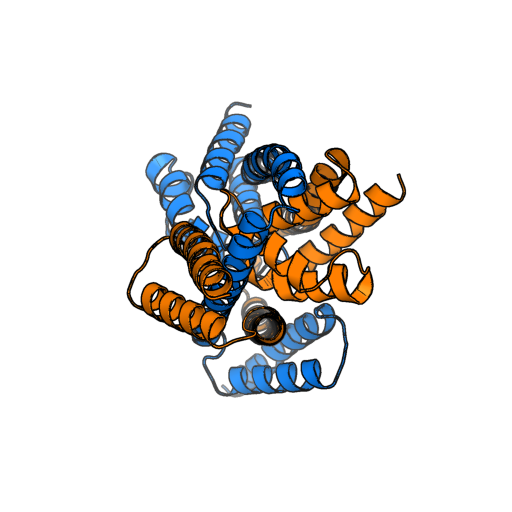A 1 106 ? 5.262 28.109 4.52 1 83.19 106 THR A N 1
ATOM 782 C CA . THR A 1 106 ? 3.844 28.297 4.227 1 83.19 106 THR A CA 1
ATOM 783 C C . THR A 1 106 ? 3.488 27.688 2.875 1 83.19 106 THR A C 1
ATOM 785 O O . THR A 1 106 ? 2.461 27.016 2.742 1 83.19 106 THR A O 1
ATOM 788 N N . TRP A 1 107 ? 4.363 27.953 1.961 1 83.81 107 TRP A N 1
ATOM 789 C CA . TRP A 1 107 ? 4.047 27.438 0.632 1 83.81 107 TRP A CA 1
ATOM 790 C C . TRP A 1 107 ? 4.059 25.922 0.619 1 83.81 107 TRP A C 1
ATOM 792 O O . TRP A 1 107 ? 3.281 25.297 -0.104 1 83.81 107 TRP A O 1
ATOM 802 N N . VAL A 1 108 ? 4.891 25.312 1.406 1 82.19 108 VAL A N 1
ATOM 803 C CA . VAL A 1 108 ? 4.949 23.859 1.509 1 82.19 108 VAL A CA 1
ATOM 804 C C . VAL A 1 108 ? 3.674 23.328 2.168 1 82.19 108 VAL A C 1
ATOM 806 O O . VAL A 1 108 ? 3.119 22.312 1.743 1 82.19 108 VAL A O 1
ATOM 809 N N . GLN A 1 109 ? 3.227 24.031 3.076 1 83 109 GLN A N 1
ATOM 810 C CA . GLN A 1 109 ? 1.993 23.641 3.756 1 83 109 GLN A CA 1
ATOM 811 C C . GLN A 1 109 ? 0.799 23.703 2.809 1 83 109 GLN A C 1
ATOM 813 O O . GLN A 1 109 ? -0.081 22.844 2.85 1 83 109 GLN A O 1
ATOM 818 N N . HIS A 1 110 ? 0.81 24.734 2.021 1 85 110 HIS A N 1
ATOM 819 C CA . HIS A 1 110 ? -0.272 24.875 1.054 1 85 110 HIS A CA 1
ATOM 820 C C . HIS A 1 110 ? -0.221 23.766 0.008 1 85 110 HIS A C 1
ATOM 822 O O . HIS A 1 110 ? -1.262 23.266 -0.427 1 85 110 HIS A O 1
ATOM 828 N N . ALA A 1 111 ? 0.975 23.5 -0.367 1 84.94 111 ALA A N 1
ATOM 829 C CA . ALA A 1 111 ? 1.137 22.391 -1.304 1 84.94 111 ALA A CA 1
ATOM 830 C C . ALA A 1 111 ? 0.606 21.094 -0.71 1 84.94 111 ALA A C 1
ATOM 832 O O . ALA A 1 111 ? -0.094 20.328 -1.386 1 84.94 111 ALA A O 1
ATOM 833 N N . PHE A 1 112 ? 0.834 20.875 0.571 1 83.88 112 PHE A N 1
ATOM 834 C CA . PHE A 1 112 ? 0.394 19.656 1.241 1 83.88 112 PHE A CA 1
ATOM 835 C C . PHE A 1 112 ? -1.125 19.625 1.362 1 83.88 112 PHE A C 1
ATOM 837 O O . PHE A 1 112 ? -1.734 18.547 1.299 1 83.88 112 PHE A O 1
ATOM 844 N N . ALA A 1 113 ? -1.684 20.781 1.492 1 85 113 ALA A N 1
ATOM 845 C CA . ALA A 1 113 ? -3.141 20.828 1.563 1 85 113 ALA A CA 1
ATOM 846 C C . ALA A 1 113 ? -3.771 20.312 0.271 1 85 113 ALA A C 1
ATOM 848 O O . ALA A 1 113 ? -4.723 19.531 0.305 1 85 113 ALA A O 1
ATOM 849 N N . GLY A 1 114 ? -3.225 20.781 -0.802 1 85.81 114 GLY A N 1
ATOM 850 C CA . GLY A 1 114 ? -3.695 20.281 -2.086 1 85.81 114 GLY A CA 1
ATOM 851 C C . GLY A 1 114 ? -3.418 18.812 -2.297 1 85.81 114 GLY A C 1
ATOM 852 O O . GLY A 1 114 ? -4.266 18.078 -2.812 1 85.81 114 GLY A O 1
ATOM 853 N N . ILE A 1 115 ? -2.309 18.438 -1.86 1 84.94 115 ILE A N 1
ATOM 854 C CA . ILE A 1 115 ? -1.887 17.047 -2.016 1 84.94 115 ILE A CA 1
ATOM 855 C C . ILE A 1 115 ? -2.797 16.141 -1.194 1 84.94 115 ILE A C 1
ATOM 857 O O . ILE A 1 115 ? -3.184 15.062 -1.653 1 84.94 115 ILE A O 1
ATOM 861 N N . ARG A 1 116 ? -3.18 16.562 -0.052 1 84.06 116 ARG A N 1
ATOM 862 C CA . ARG A 1 116 ? -4.051 15.773 0.807 1 84.06 116 ARG A CA 1
ATOM 863 C C . ARG A 1 116 ? -5.395 15.516 0.133 1 84.06 116 ARG A C 1
ATOM 865 O O . ARG A 1 116 ? -5.914 14.398 0.181 1 84.06 116 ARG A O 1
ATOM 872 N N . VAL A 1 117 ? -5.852 16.469 -0.495 1 86.88 117 VAL A N 1
ATOM 873 C CA . VAL A 1 117 ? -7.117 16.328 -1.204 1 86.88 117 VAL A CA 1
ATOM 874 C C . VAL A 1 117 ? -6.961 15.328 -2.352 1 86.88 117 VAL A C 1
ATOM 876 O O . VAL A 1 117 ? -7.824 14.477 -2.562 1 86.88 117 VAL A O 1
ATOM 879 N N . CYS A 1 118 ? -5.887 15.484 -3.02 1 85.88 118 CYS A N 1
ATOM 880 C CA . CYS A 1 118 ? -5.613 14.586 -4.137 1 85.88 118 CYS A CA 1
ATOM 881 C C . CYS A 1 118 ? -5.531 13.133 -3.666 1 85.88 118 CYS A C 1
ATOM 883 O O . CYS A 1 118 ? -6.074 12.234 -4.312 1 85.88 118 CYS A O 1
ATOM 885 N N . VAL A 1 119 ? -4.879 12.898 -2.594 1 82.19 119 VAL A N 1
ATOM 886 C CA . VAL A 1 119 ? -4.738 11.555 -2.043 1 82.19 119 VAL A CA 1
ATOM 887 C C . VAL A 1 119 ? -6.117 10.984 -1.713 1 82.19 119 VAL A C 1
ATOM 889 O O . VAL A 1 119 ? -6.391 9.812 -1.98 1 82.19 119 VAL A O 1
ATOM 892 N N . CYS A 1 120 ? -6.965 11.789 -1.211 1 84.44 120 CYS A N 1
ATOM 893 C CA . CYS A 1 120 ? -8.328 11.359 -0.911 1 84.44 120 CYS A CA 1
ATOM 894 C C . CYS A 1 120 ? -9.031 10.859 -2.166 1 84.44 120 CYS A C 1
ATOM 896 O O . CYS A 1 120 ? -9.727 9.844 -2.133 1 84.44 120 CYS A O 1
ATOM 898 N N . VAL A 1 121 ? -8.828 11.555 -3.215 1 84.69 121 VAL A N 1
ATOM 899 C CA . VAL A 1 121 ? -9.461 11.188 -4.477 1 84.69 121 VAL A CA 1
ATOM 900 C C . VAL A 1 121 ? -8.898 9.859 -4.969 1 84.69 121 VAL A C 1
ATOM 902 O O . VAL A 1 121 ? -9.648 8.984 -5.414 1 84.69 121 VAL A O 1
ATOM 905 N N . LEU A 1 122 ? -7.621 9.734 -4.852 1 79.5 122 LEU A N 1
ATOM 906 C CA . LEU A 1 122 ? -6.977 8.523 -5.348 1 79.5 122 LEU A CA 1
ATOM 907 C C . LEU A 1 122 ? -7.41 7.309 -4.535 1 79.5 122 LEU A C 1
ATOM 909 O O . LEU A 1 122 ? -7.637 6.23 -5.098 1 79.5 122 LEU A O 1
ATOM 913 N N . ILE A 1 123 ? -7.531 7.477 -3.258 1 79.88 123 ILE A N 1
ATOM 914 C CA . ILE A 1 123 ? -8.016 6.398 -2.404 1 79.88 123 ILE A CA 1
ATOM 915 C C . ILE A 1 123 ? -9.484 6.109 -2.719 1 79.88 123 ILE A C 1
ATOM 917 O O . ILE A 1 123 ? -9.898 4.949 -2.742 1 79.88 123 ILE A O 1
ATOM 921 N N . PHE A 1 124 ? -10.242 7.191 -2.98 1 84.81 124 PHE A N 1
ATOM 922 C CA . PHE A 1 124 ? -11.641 7.023 -3.355 1 84.81 124 PHE A CA 1
ATOM 923 C C . PHE A 1 124 ? -11.758 6.191 -4.625 1 84.81 124 PHE A C 1
ATOM 925 O O . PHE A 1 124 ? -12.594 5.289 -4.707 1 84.81 124 PHE A O 1
ATOM 932 N N . ASN A 1 125 ? -10.945 6.477 -5.555 1 80.38 125 ASN A N 1
ATOM 933 C CA . ASN A 1 125 ? -10.93 5.707 -6.793 1 80.38 125 ASN A CA 1
ATOM 934 C C . ASN A 1 125 ? -10.578 4.242 -6.539 1 80.38 125 ASN A C 1
ATOM 936 O O . ASN A 1 125 ? -11.117 3.348 -7.188 1 80.38 125 ASN A O 1
ATOM 940 N N . ALA A 1 126 ? -9.68 4.043 -5.652 1 76.25 126 ALA A N 1
ATOM 941 C CA . ALA A 1 126 ? -9.281 2.684 -5.289 1 76.25 126 ALA A CA 1
ATOM 942 C C . ALA A 1 126 ? -10.453 1.911 -4.695 1 76.25 126 ALA A C 1
ATOM 944 O O . ALA A 1 126 ? -10.609 0.715 -4.953 1 76.25 126 ALA A O 1
ATOM 945 N N . VAL A 1 127 ? -11.25 2.564 -3.881 1 81.69 127 VAL A N 1
ATOM 946 C CA . VAL A 1 127 ? -12.43 1.935 -3.299 1 81.69 127 VAL A CA 1
ATOM 947 C C . VAL A 1 127 ? -13.391 1.522 -4.41 1 81.69 127 VAL A C 1
ATOM 949 O O . VAL A 1 127 ? -13.93 0.413 -4.391 1 81.69 127 VAL A O 1
ATOM 952 N N . LEU A 1 128 ? -13.57 2.383 -5.363 1 81.5 128 LEU A N 1
ATOM 953 C CA . LEU A 1 128 ? -14.508 2.107 -6.445 1 81.5 128 LEU A CA 1
ATOM 954 C C . LEU A 1 128 ? -14.039 0.922 -7.281 1 81.5 128 LEU A C 1
ATOM 956 O O . LEU A 1 128 ? -14.844 0.062 -7.652 1 81.5 128 LEU A O 1
ATOM 960 N N . LYS A 1 129 ? -12.797 0.921 -7.547 1 74.94 129 LYS A N 1
ATOM 961 C CA . LYS A 1 129 ? -12.242 -0.175 -8.336 1 74.94 129 LYS A CA 1
ATOM 962 C C . LYS A 1 129 ? -12.359 -1.502 -7.59 1 74.94 129 LYS A C 1
ATOM 964 O O . LYS A 1 129 ? -12.734 -2.52 -8.18 1 74.94 129 LYS A O 1
ATOM 969 N N . LEU A 1 130 ? -12.055 -1.453 -6.367 1 75.06 130 LEU A N 1
ATOM 970 C CA . LEU A 1 130 ? -12.117 -2.664 -5.555 1 75.06 130 LEU A CA 1
ATOM 971 C C . LEU A 1 130 ? -13.562 -3.113 -5.363 1 75.06 130 LEU A C 1
ATOM 973 O O . LEU A 1 130 ? -13.844 -4.312 -5.344 1 75.06 130 LEU A O 1
ATOM 977 N N . TRP A 1 131 ? -14.398 -2.133 -5.141 1 81.31 131 TRP A N 1
ATOM 978 C CA . TRP A 1 131 ? -15.812 -2.443 -4.98 1 81.31 131 TRP A CA 1
ATOM 979 C C . TRP A 1 131 ? -16.328 -3.244 -6.168 1 81.31 131 TRP A C 1
ATOM 981 O O . TRP A 1 131 ? -17.062 -4.223 -5.992 1 81.31 131 TRP A O 1
ATOM 991 N N . LYS A 1 132 ? -15.945 -2.836 -7.359 1 79.94 132 LYS A N 1
ATOM 992 C CA . LYS A 1 132 ? -16.391 -3.488 -8.586 1 79.94 132 LYS A CA 1
ATOM 993 C C . LYS A 1 132 ? -15.898 -4.93 -8.664 1 79.94 132 LYS A C 1
ATOM 995 O O . LYS A 1 132 ? -16.609 -5.812 -9.156 1 79.94 132 LYS A O 1
ATOM 1000 N N . SER A 1 133 ? -14.766 -5.137 -8.086 1 75.38 133 SER A N 1
ATOM 1001 C CA . SER A 1 133 ? -14.164 -6.461 -8.188 1 75.38 133 SER A CA 1
ATOM 1002 C C . SER A 1 133 ? -14.508 -7.316 -6.977 1 75.38 133 SER A C 1
ATOM 1004 O O . SER A 1 133 ? -14.492 -8.547 -7.055 1 75.38 133 SER A O 1
ATOM 1006 N N . ALA A 1 134 ? -14.758 -6.746 -5.871 1 76.75 134 ALA A N 1
ATOM 1007 C CA . ALA A 1 134 ? -14.945 -7.48 -4.621 1 76.75 134 ALA A CA 1
ATOM 1008 C C . ALA A 1 134 ? -16.422 -7.801 -4.391 1 76.75 134 ALA A C 1
ATOM 1010 O O . ALA A 1 134 ? -16.766 -8.906 -3.973 1 76.75 134 ALA A O 1
ATOM 1011 N N . VAL A 1 135 ? -17.297 -6.879 -4.641 1 85.12 135 VAL A N 1
ATOM 1012 C CA . VAL A 1 135 ? -18.719 -7.062 -4.379 1 85.12 135 VAL A CA 1
ATOM 1013 C C . VAL A 1 135 ? -19.438 -7.465 -5.668 1 85.12 135 VAL A C 1
ATOM 1015 O O . VAL A 1 135 ? -19.906 -6.609 -6.422 1 85.12 135 VAL A O 1
ATOM 1018 N N . LYS A 1 136 ? -19.516 -8.727 -5.883 1 81.69 136 LYS A N 1
ATOM 1019 C CA . LYS A 1 136 ? -20.016 -9.234 -7.16 1 81.69 136 LYS A CA 1
ATOM 1020 C C . LYS A 1 136 ? -21.422 -9.781 -7.027 1 81.69 136 LYS A C 1
ATOM 1022 O O . LYS A 1 136 ? -22.125 -9.953 -8.023 1 81.69 136 LYS A O 1
ATOM 1027 N N . ASP A 1 137 ? -21.859 -10.141 -5.914 1 85.56 137 ASP A N 1
ATOM 1028 C CA . ASP A 1 137 ? -23.172 -10.734 -5.711 1 85.56 137 ASP A CA 1
ATOM 1029 C C . ASP A 1 137 ? -23.781 -10.273 -4.387 1 85.56 137 ASP A C 1
ATOM 1031 O O . ASP A 1 137 ? -23.25 -9.383 -3.725 1 85.56 137 ASP A O 1
ATOM 1035 N N . VAL A 1 138 ? -24.906 -10.836 -4.137 1 89.44 138 VAL A N 1
ATOM 1036 C CA . VAL A 1 138 ? -25.656 -10.438 -2.951 1 89.44 138 VAL A CA 1
ATOM 1037 C C . VAL A 1 138 ? -24.875 -10.82 -1.694 1 89.44 138 VAL A C 1
ATOM 1039 O O . VAL A 1 138 ? -24.938 -10.117 -0.683 1 89.44 138 VAL A O 1
ATOM 1042 N N . TRP A 1 139 ? -24.156 -11.883 -1.812 1 87 139 TRP A N 1
ATOM 1043 C CA . TRP A 1 139 ? -23.375 -12.328 -0.663 1 87 139 TRP A CA 1
ATOM 1044 C C . TRP A 1 139 ? -22.234 -11.352 -0.37 1 87 139 TRP A C 1
ATOM 1046 O O . TRP A 1 139 ? -21.938 -11.062 0.792 1 87 139 TRP A O 1
ATOM 1056 N N . GLY A 1 140 ? -21.625 -10.875 -1.424 1 87.38 140 GLY A N 1
ATOM 1057 C CA . GLY A 1 140 ? -20.609 -9.844 -1.246 1 87.38 140 GLY A CA 1
ATOM 1058 C C . GLY A 1 140 ? -21.156 -8.578 -0.604 1 87.38 140 GLY A C 1
ATOM 1059 O O . GLY A 1 140 ? -20.5 -7.98 0.252 1 87.38 140 GLY A O 1
ATOM 1060 N N . LEU A 1 141 ? -22.297 -8.281 -0.986 1 91.06 141 LEU A N 1
ATOM 1061 C CA . LEU A 1 141 ? -22.938 -7.09 -0.44 1 91.06 141 LEU A CA 1
ATOM 1062 C C . LEU A 1 141 ? -23.266 -7.273 1.038 1 91.06 141 LEU A C 1
ATOM 1064 O O . LEU A 1 141 ? -23.156 -6.336 1.828 1 91.06 141 LEU A O 1
ATOM 1068 N N . LEU A 1 142 ? -23.672 -8.445 1.321 1 91.69 142 LEU A N 1
ATOM 1069 C CA . LEU A 1 142 ? -23.984 -8.742 2.711 1 91.69 142 LEU A CA 1
ATOM 1070 C C . LEU A 1 142 ? -22.75 -8.648 3.59 1 91.69 142 LEU A C 1
ATOM 1072 O O . LEU A 1 142 ? -22.797 -8.094 4.691 1 91.69 142 LEU A O 1
ATOM 1076 N N . ILE A 1 143 ? -21.734 -9.258 3.104 1 90.38 143 ILE A N 1
ATOM 1077 C CA . ILE A 1 143 ? -20.484 -9.172 3.846 1 90.38 143 ILE A CA 1
ATOM 1078 C C . ILE A 1 143 ? -20.062 -7.715 3.982 1 90.38 143 ILE A C 1
ATOM 1080 O O . ILE A 1 143 ? -19.625 -7.281 5.055 1 90.38 143 ILE A O 1
ATOM 1084 N N . PHE A 1 144 ? -20.172 -7.008 2.912 1 90.5 144 PHE A N 1
ATOM 1085 C CA . PHE A 1 144 ? -19.828 -5.594 2.906 1 90.5 144 PHE A CA 1
ATOM 1086 C C . PHE A 1 144 ? -20.594 -4.84 3.984 1 90.5 144 PHE A C 1
ATOM 1088 O O . PHE A 1 144 ? -20 -4.133 4.801 1 90.5 144 PHE A O 1
ATOM 1095 N N . LEU A 1 145 ? -21.844 -4.938 3.986 1 92.94 145 LEU A N 1
ATOM 1096 C CA . LEU A 1 145 ? -22.703 -4.23 4.93 1 92.94 145 LEU A CA 1
ATOM 1097 C C . LEU A 1 145 ? -22.422 -4.664 6.363 1 92.94 145 LEU A C 1
ATOM 1099 O O . LEU A 1 145 ? -22.438 -3.84 7.281 1 92.94 145 LEU A O 1
ATOM 1103 N N . ALA A 1 146 ? -22.156 -5.93 6.551 1 92.69 146 ALA A N 1
ATOM 1104 C CA . ALA A 1 146 ? -21.844 -6.445 7.883 1 92.69 146 ALA A CA 1
ATOM 1105 C C . ALA A 1 146 ? -20.562 -5.844 8.414 1 92.69 146 ALA A C 1
ATOM 1107 O O . ALA A 1 146 ? -20.5 -5.41 9.57 1 92.69 146 ALA A O 1
ATOM 1108 N N . VAL A 1 147 ? -19.578 -5.855 7.551 1 89.31 147 VAL A N 1
ATOM 1109 C CA . VAL A 1 147 ? -18.281 -5.32 7.961 1 89.31 147 VAL A CA 1
ATOM 1110 C C . VAL A 1 147 ? -18.406 -3.812 8.18 1 89.31 147 VAL A C 1
ATOM 1112 O O . VAL A 1 147 ? -17.828 -3.273 9.133 1 89.31 147 VAL A O 1
ATOM 1115 N N . LEU A 1 148 ? -19.094 -3.152 7.305 1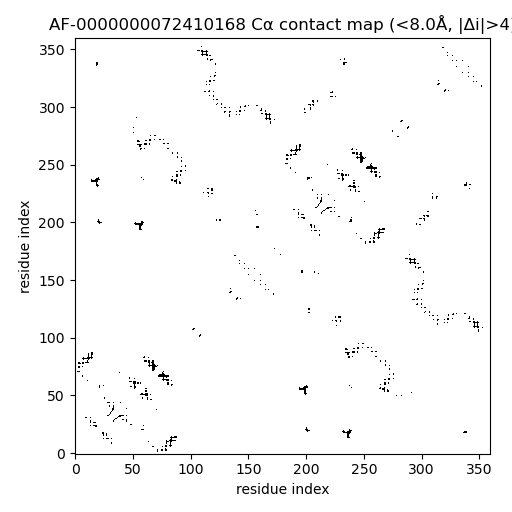 89.25 148 LEU A N 1
ATOM 1116 C CA . LEU A 1 148 ? -19.312 -1.717 7.449 1 89.25 148 LEU A CA 1
ATOM 1117 C C . LEU A 1 148 ? -19.984 -1.399 8.773 1 89.25 148 LEU A C 1
ATOM 1119 O O . LEU A 1 148 ? -19.531 -0.529 9.523 1 89.25 148 LEU A O 1
ATOM 1123 N N . ALA A 1 149 ? -21.031 -2.064 9.016 1 91.44 149 ALA A N 1
ATOM 1124 C CA . ALA A 1 149 ? -21.75 -1.867 10.266 1 91.44 149 ALA A CA 1
ATOM 1125 C C . ALA A 1 149 ? -20.859 -2.152 11.477 1 91.44 149 ALA A C 1
ATOM 1127 O O . ALA A 1 149 ? -20.844 -1.377 12.43 1 91.44 149 ALA A O 1
ATOM 1128 N N . ALA A 1 150 ? -20.156 -3.238 11.414 1 89.31 150 ALA A N 1
ATOM 1129 C CA . ALA A 1 150 ? -19.281 -3.621 12.516 1 89.31 150 ALA A CA 1
ATOM 1130 C C . ALA A 1 150 ? -18.172 -2.588 12.719 1 89.31 150 ALA A C 1
ATOM 1132 O O . ALA A 1 150 ? -17.812 -2.27 13.852 1 89.31 150 ALA A O 1
ATOM 1133 N N . SER A 1 151 ? -17.703 -2.129 11.641 1 83.19 151 SER A N 1
ATOM 1134 C CA . SER A 1 151 ? -16.578 -1.197 11.711 1 83.19 151 SER A CA 1
ATOM 1135 C C . SER A 1 151 ? -17.016 0.157 12.258 1 83.19 151 SER A C 1
ATOM 1137 O O . SER A 1 151 ? -16.219 0.872 12.867 1 83.19 151 SER A O 1
ATOM 1139 N N . LEU A 1 152 ? -18.234 0.542 12.008 1 82.56 152 LEU A N 1
ATOM 1140 C CA . LEU A 1 152 ? -18.766 1.814 12.492 1 82.56 152 LEU A CA 1
ATOM 1141 C C . LEU A 1 152 ? -19.188 1.708 13.953 1 82.56 152 LEU A C 1
ATOM 1143 O O . LEU A 1 152 ? -19.125 2.691 14.695 1 82.56 152 LEU A O 1
ATOM 1147 N N . LEU A 1 153 ? -19.578 0.502 14.266 1 83.94 153 LEU A N 1
ATOM 1148 C CA . LEU A 1 153 ? -20.141 0.325 15.594 1 83.94 153 LEU A CA 1
ATOM 1149 C C . LEU A 1 153 ? -19.078 -0.126 16.578 1 83.94 153 LEU A C 1
ATOM 1151 O O . LEU A 1 153 ? -19.234 0.043 17.797 1 83.94 153 LEU A O 1
ATOM 1155 N N . THR A 1 154 ? -18.125 -0.783 16.016 1 77.38 154 THR A N 1
ATOM 1156 C CA . THR A 1 154 ? -17.094 -1.301 16.906 1 77.38 154 THR A CA 1
ATOM 1157 C C . THR A 1 154 ? -15.727 -0.721 16.547 1 77.38 154 THR A C 1
ATOM 1159 O O . THR A 1 154 ? -15.523 -0.248 15.43 1 77.38 154 THR A O 1
ATOM 1162 N N . SER A 1 155 ? -14.945 -0.632 17.5 1 72.81 155 SER A N 1
ATOM 1163 C CA . SER A 1 155 ? -13.594 -0.13 17.281 1 72.81 155 SER A CA 1
ATOM 1164 C C . SER A 1 155 ? -12.57 -1.257 17.359 1 72.81 155 SER A C 1
ATOM 1166 O O . SER A 1 155 ? -11.492 -1.089 17.938 1 72.81 155 SER A O 1
ATOM 1168 N N . LEU A 1 156 ? -12.961 -2.277 16.766 1 75.12 156 LEU A N 1
ATOM 1169 C CA . LEU A 1 156 ? -12.055 -3.422 16.797 1 75.12 156 LEU A CA 1
ATOM 1170 C C . LEU A 1 156 ? -10.922 -3.246 15.789 1 75.12 156 LEU A C 1
ATOM 1172 O O . LEU A 1 156 ? -11.055 -2.477 14.836 1 75.12 156 LEU A O 1
ATOM 1176 N N . SER A 1 157 ? -9.922 -3.867 16.062 1 74.25 157 SER A N 1
ATOM 1177 C CA . SER A 1 157 ? -8.797 -3.871 15.148 1 74.25 157 SER A CA 1
ATOM 1178 C C . SER A 1 157 ? -9.188 -4.461 13.797 1 74.25 157 SER A C 1
ATOM 1180 O O . SER A 1 157 ? -10.016 -5.367 13.727 1 74.25 157 SER A O 1
ATOM 1182 N N . PRO A 1 158 ? -8.68 -3.881 12.727 1 75.56 158 PRO A N 1
ATOM 1183 C CA . PRO A 1 158 ? -8.984 -4.371 11.383 1 75.56 158 PRO A CA 1
ATOM 1184 C C . PRO A 1 158 ? -8.727 -5.871 11.227 1 75.56 158 PRO A C 1
ATOM 1186 O O . PRO A 1 158 ? -9.367 -6.531 10.414 1 75.56 158 PRO A O 1
ATOM 1189 N N . VAL A 1 159 ? -7.852 -6.414 12.07 1 73.62 159 VAL A N 1
ATOM 1190 C CA . VAL A 1 159 ? -7.496 -7.824 11.992 1 73.62 159 VAL A CA 1
ATOM 1191 C C . VAL A 1 159 ? -8.742 -8.688 12.211 1 73.62 159 VAL A C 1
ATOM 1193 O O . VAL A 1 159 ? -8.953 -9.664 11.492 1 73.62 159 VAL A O 1
ATOM 1196 N N . TRP A 1 160 ? -9.5 -8.32 13.016 1 80.94 160 TRP A N 1
ATOM 1197 C CA . TRP A 1 160 ? -10.688 -9.102 13.352 1 80.94 160 TRP A CA 1
ATOM 1198 C C . TRP A 1 160 ? -11.711 -9.055 12.227 1 80.94 160 TRP A C 1
ATOM 1200 O O . TRP A 1 160 ? -12.383 -10.047 11.945 1 80.94 160 TRP A O 1
ATOM 1210 N N . TYR A 1 161 ? -11.844 -7.906 11.594 1 83.19 161 TYR A N 1
ATOM 1211 C CA . TYR A 1 161 ? -12.758 -7.793 10.469 1 83.19 161 TYR A CA 1
ATOM 1212 C C . TYR A 1 161 ? -12.305 -8.664 9.305 1 83.19 161 TYR A C 1
ATOM 1214 O O . TYR A 1 161 ? -13.117 -9.336 8.672 1 83.19 161 TYR A O 1
ATOM 1222 N N . VAL A 1 162 ? -10.992 -8.719 9.148 1 79.62 162 VAL A N 1
ATOM 1223 C CA . VAL A 1 162 ? -10.43 -9.477 8.039 1 79.62 162 VAL A CA 1
ATOM 1224 C C . VAL A 1 162 ? -10.633 -10.969 8.273 1 79.62 162 VAL A C 1
ATOM 1226 O O . VAL A 1 162 ? -11.062 -11.695 7.371 1 79.62 162 VAL A O 1
ATOM 1229 N N . LEU A 1 163 ? -10.312 -11.398 9.438 1 82.31 163 LEU A N 1
ATOM 1230 C CA . LEU A 1 163 ? -10.492 -12.812 9.773 1 82.31 163 LEU A CA 1
ATOM 1231 C C . LEU A 1 163 ? -11.953 -13.219 9.648 1 82.31 163 LEU A C 1
ATOM 1233 O O . LEU A 1 163 ? -12.266 -14.258 9.07 1 82.31 163 LEU A O 1
ATOM 1237 N N . ALA A 1 164 ? -12.812 -12.43 10.133 1 87.75 164 ALA A N 1
ATOM 1238 C CA . ALA A 1 164 ? -14.242 -12.719 10.078 1 87.75 164 ALA A CA 1
ATOM 1239 C C . ALA A 1 164 ? -14.742 -12.758 8.633 1 87.75 164 ALA A C 1
ATOM 1241 O O . ALA A 1 164 ? -15.547 -13.617 8.273 1 87.75 164 ALA A O 1
ATOM 1242 N N . ALA A 1 165 ? -14.273 -11.836 7.883 1 86.12 165 ALA A N 1
ATOM 1243 C CA . ALA A 1 165 ? -14.672 -11.781 6.477 1 86.12 165 ALA A CA 1
ATOM 1244 C C . ALA A 1 165 ? -14.18 -13.008 5.719 1 86.12 165 ALA A C 1
ATOM 1246 O O . ALA A 1 165 ? -14.875 -13.523 4.844 1 86.12 165 ALA A O 1
ATOM 1247 N N . GLY A 1 166 ? -12.914 -13.43 6.043 1 84 166 GLY A N 1
ATOM 1248 C CA . GLY A 1 166 ? -12.406 -14.656 5.445 1 84 166 GLY A CA 1
ATOM 1249 C C . GLY A 1 166 ? -13.266 -15.875 5.762 1 84 166 GLY A C 1
ATOM 1250 O O . GLY A 1 166 ? -13.609 -16.641 4.863 1 84 166 GLY A O 1
ATOM 1251 N N . VAL A 1 167 ? -13.57 -16.031 6.992 1 89.25 167 VAL A N 1
ATOM 1252 C CA . VAL A 1 167 ? -14.414 -17.141 7.438 1 89.25 167 VAL A CA 1
ATOM 1253 C C . VAL A 1 167 ? -15.789 -17.031 6.785 1 89.25 167 VAL A C 1
ATOM 1255 O O . VAL A 1 167 ? -16.328 -18.031 6.312 1 89.25 167 VAL A O 1
ATOM 1258 N N . ALA A 1 168 ? -16.359 -15.859 6.723 1 89.56 168 ALA A N 1
ATOM 1259 C CA . ALA A 1 168 ? -17.672 -15.648 6.094 1 89.56 168 ALA A CA 1
ATOM 1260 C C . ALA A 1 168 ? -17.641 -16.031 4.617 1 89.56 168 ALA A C 1
ATOM 1262 O O . ALA A 1 168 ? -18.594 -16.609 4.094 1 89.56 168 ALA A O 1
ATOM 1263 N N . GLY A 1 169 ? -16.547 -15.648 4.016 1 85.19 169 GLY A N 1
ATOM 1264 C CA . GLY A 1 169 ? -16.406 -16.016 2.613 1 85.19 169 GLY A CA 1
ATOM 1265 C C . GLY A 1 169 ? -16.484 -17.516 2.375 1 85.19 169 GLY A C 1
ATOM 1266 O O . GLY A 1 169 ? -17.125 -17.969 1.43 1 85.19 169 GLY A O 1
ATOM 1267 N N . VAL A 1 170 ? -15.852 -18.25 3.211 1 85.12 170 VAL A N 1
ATOM 1268 C CA . VAL A 1 170 ? -15.828 -19.703 3.088 1 85.12 170 VAL A CA 1
ATOM 1269 C C . VAL A 1 170 ? -17.203 -20.281 3.418 1 85.12 170 VAL A C 1
ATOM 1271 O O . VAL A 1 170 ? -17.703 -21.141 2.705 1 85.12 170 VAL A O 1
ATOM 1274 N N . LEU A 1 171 ? -17.766 -19.781 4.418 1 88.25 171 LEU A N 1
ATOM 1275 C CA . LEU A 1 171 ? -19.047 -20.297 4.875 1 88.25 171 LEU A CA 1
ATOM 1276 C C . LEU A 1 171 ? -20.141 -20.031 3.844 1 88.25 171 LEU A C 1
ATOM 1278 O O . LEU A 1 171 ? -20.969 -20.891 3.58 1 88.25 171 LEU A O 1
ATOM 1282 N N . ILE A 1 172 ? -20.234 -18.906 3.299 1 84.44 172 ILE A N 1
ATOM 1283 C CA . ILE A 1 172 ? -21.266 -18.516 2.342 1 84.44 172 ILE A CA 1
ATOM 1284 C C . ILE A 1 172 ? -21.125 -19.359 1.072 1 84.44 172 ILE A C 1
ATOM 1286 O O . ILE A 1 172 ? -22.125 -19.797 0.503 1 84.44 172 ILE A O 1
ATOM 1290 N N . GLN A 1 173 ? -19.938 -19.516 0.705 1 75.88 173 GLN A N 1
ATOM 1291 C CA . GLN A 1 173 ? -19.734 -20.297 -0.511 1 75.88 173 GLN A CA 1
ATOM 1292 C C . GLN A 1 173 ? -20.078 -21.766 -0.281 1 75.88 173 GLN A C 1
ATOM 1294 O O . GLN A 1 173 ? -20.547 -22.453 -1.194 1 75.88 173 GLN A O 1
ATOM 1299 N N . ASN A 1 174 ? -19.734 -22.172 0.849 1 77.88 174 ASN A N 1
ATOM 1300 C CA . ASN A 1 174 ? -20.141 -23.547 1.164 1 77.88 174 ASN A CA 1
ATOM 1301 C C . ASN A 1 174 ? -21.672 -23.672 1.166 1 77.88 174 ASN A C 1
ATOM 1303 O O . ASN A 1 174 ? -22.203 -24.734 0.801 1 77.88 174 ASN A O 1
ATOM 1307 N N . LEU A 1 175 ? -22.219 -22.688 1.574 1 73.19 175 LEU A N 1
ATOM 1308 C CA . LEU A 1 175 ? -23.672 -22.703 1.568 1 73.19 175 LEU A CA 1
ATOM 1309 C C . LEU A 1 175 ? -24.219 -22.641 0.143 1 73.19 175 LEU A C 1
ATOM 1311 O O . LEU A 1 175 ? -25.203 -23.297 -0.183 1 73.19 175 LEU A O 1
ATOM 1315 N N . LYS A 1 176 ? -23.578 -21.781 -0.638 1 72 176 LYS A N 1
ATOM 1316 C CA . LYS A 1 176 ? -23.953 -21.719 -2.045 1 72 176 LYS A CA 1
ATOM 1317 C C . LYS A 1 176 ? -23.703 -23.047 -2.746 1 72 176 LYS A C 1
ATOM 1319 O O . LYS A 1 176 ? -24.484 -23.484 -3.594 1 72 176 LYS A O 1
ATOM 1324 N N . GLY A 1 177 ? -22.453 -23.484 -2.537 1 58.97 177 GLY A N 1
ATOM 1325 C CA . GLY A 1 177 ? -22.141 -24.781 -3.125 1 58.97 177 GLY A CA 1
ATOM 1326 C C . GLY A 1 177 ? -23.016 -25.906 -2.604 1 58.97 177 GLY A C 1
ATOM 1327 O O . GLY A 1 177 ? -23.297 -26.859 -3.324 1 58.97 177 GLY A O 1
ATOM 1328 N N . ALA A 1 178 ? -23.25 -25.828 -1.298 1 51.81 178 ALA A N 1
ATOM 1329 C CA . ALA A 1 178 ? -24.172 -26.859 -0.801 1 51.81 178 ALA A CA 1
ATOM 1330 C C . ALA A 1 178 ? -25.531 -26.75 -1.479 1 51.81 178 ALA A C 1
ATOM 1332 O O . ALA A 1 178 ? -26.25 -27.75 -1.594 1 51.81 178 ALA A O 1
ATOM 1333 N N . LYS A 1 179 ? -25.781 -25.625 -1.731 1 47.22 179 LYS A N 1
ATOM 1334 C CA . LYS A 1 179 ? -27.062 -25.578 -2.414 1 47.22 179 LYS A CA 1
ATOM 1335 C C . LYS A 1 179 ? -26.938 -26.016 -3.869 1 47.22 179 LYS A C 1
ATOM 1337 O O . LYS A 1 179 ? -27.938 -26.234 -4.551 1 47.22 179 LYS A O 1
ATOM 1342 N N . LYS A 1 180 ? -25.875 -26.156 -4.391 1 42.06 180 LYS A N 1
ATOM 1343 C CA . LYS A 1 180 ? -25.891 -26.875 -5.656 1 42.06 180 LYS A CA 1
ATOM 1344 C C . LYS A 1 180 ? -25.844 -28.391 -5.426 1 42.06 180 LYS A C 1
ATOM 1346 O O . LYS A 1 180 ? -25.109 -28.859 -4.551 1 42.06 180 LYS A O 1
ATOM 1351 N N . MET B 1 1 ? 16.75 2.105 21.391 1 59.78 1 MET B N 1
ATOM 1352 C CA . MET B 1 1 ? 16.625 0.68 21.109 1 59.78 1 MET B CA 1
ATOM 1353 C C . MET B 1 1 ? 15.164 0.235 21.203 1 59.78 1 MET B C 1
ATOM 1355 O O . MET B 1 1 ? 14.648 -0.418 20.297 1 59.78 1 MET B O 1
ATOM 1359 N N . LYS B 1 2 ? 14.523 0.838 22.219 1 83.25 2 LYS B N 1
ATOM 1360 C CA . LYS B 1 2 ? 13.125 0.489 22.438 1 83.25 2 LYS B CA 1
ATOM 1361 C C . LYS B 1 2 ? 12.242 1.042 21.312 1 83.25 2 LYS B C 1
ATOM 1363 O O . LYS B 1 2 ? 11.328 0.361 20.844 1 83.25 2 LYS B O 1
ATOM 1368 N N . THR B 1 3 ? 12.797 2.164 20.812 1 90.19 3 THR B N 1
ATOM 1369 C CA . THR B 1 3 ? 12.016 2.816 19.781 1 90.19 3 THR B CA 1
ATOM 1370 C C . THR B 1 3 ? 12.102 2.037 18.469 1 90.19 3 THR B C 1
ATOM 1372 O O . THR B 1 3 ? 11.094 1.841 17.781 1 90.19 3 THR B O 1
ATOM 1375 N N . LEU B 1 4 ? 13.258 1.528 18.219 1 95.12 4 LEU B N 1
ATOM 1376 C CA . LEU B 1 4 ? 13.461 0.793 16.969 1 95.12 4 LEU B CA 1
ATOM 1377 C C . LEU B 1 4 ? 12.695 -0.525 16.984 1 95.12 4 LEU B C 1
ATOM 1379 O O . LEU B 1 4 ? 12.109 -0.92 15.977 1 95.12 4 LEU B O 1
ATOM 1383 N N . TRP B 1 5 ? 12.711 -1.182 18.109 1 96 5 TRP B N 1
ATOM 1384 C CA . TRP B 1 5 ? 11.969 -2.432 18.234 1 96 5 TRP B CA 1
ATOM 1385 C C . TRP B 1 5 ? 10.469 -2.188 18.125 1 96 5 TRP B C 1
ATOM 1387 O O . TRP B 1 5 ? 9.742 -2.98 17.5 1 96 5 TRP B O 1
ATOM 1397 N N . ASN B 1 6 ? 10.055 -1.105 18.734 1 96.31 6 ASN B N 1
ATOM 1398 C CA . ASN B 1 6 ? 8.648 -0.722 18.641 1 96.31 6 ASN B CA 1
ATOM 1399 C C . ASN B 1 6 ? 8.242 -0.435 17.188 1 96.31 6 ASN B C 1
ATOM 1401 O O . ASN B 1 6 ? 7.152 -0.803 16.766 1 96.31 6 ASN B O 1
ATOM 1405 N N . LEU B 1 7 ? 9.141 0.226 16.531 1 97 7 LEU B N 1
ATOM 1406 C CA . LEU B 1 7 ? 8.906 0.5 15.125 1 97 7 LEU B CA 1
ATOM 1407 C C . LEU B 1 7 ? 8.812 -0.795 14.32 1 97 7 LEU B C 1
ATOM 1409 O O . LEU B 1 7 ? 7.902 -0.969 13.516 1 97 7 LEU B O 1
ATOM 1413 N N . PHE B 1 8 ? 9.742 -1.686 14.602 1 97.69 8 PHE B N 1
ATOM 1414 C CA . PHE B 1 8 ? 9.758 -2.957 13.891 1 97.69 8 PHE B CA 1
ATOM 1415 C C . PHE B 1 8 ? 8.453 -3.715 14.109 1 97.69 8 PHE B C 1
ATOM 1417 O O . PHE B 1 8 ? 7.812 -4.156 13.156 1 97.69 8 PHE B O 1
ATOM 1424 N N . LEU B 1 9 ? 8.047 -3.848 15.273 1 96.44 9 LEU B N 1
ATOM 1425 C CA . LEU B 1 9 ? 6.863 -4.633 15.609 1 96.44 9 LEU B CA 1
ATOM 1426 C C . LEU B 1 9 ? 5.598 -3.979 15.062 1 96.44 9 LEU B C 1
ATOM 1428 O O . LEU B 1 9 ? 4.688 -4.668 14.609 1 96.44 9 LEU B O 1
ATOM 1432 N N . THR B 1 10 ? 5.512 -2.684 15.172 1 96.19 10 THR B N 1
ATOM 1433 C CA . THR B 1 10 ? 4.348 -1.959 14.664 1 96.19 10 THR B CA 1
ATOM 1434 C C . THR B 1 10 ? 4.191 -2.164 13.164 1 96.19 10 THR B C 1
ATOM 1436 O O . THR B 1 10 ? 3.104 -2.488 12.688 1 96.19 10 THR B O 1
ATOM 1439 N N . PHE B 1 11 ? 5.281 -2.066 12.484 1 96.69 11 PHE B N 1
ATOM 1440 C CA . PHE B 1 11 ? 5.176 -2.15 11.039 1 96.69 11 PHE B CA 1
ATOM 1441 C C . PHE B 1 11 ? 5.113 -3.604 10.578 1 96.69 11 PHE B C 1
ATOM 1443 O O . PHE B 1 11 ? 4.57 -3.904 9.516 1 96.69 11 PHE B O 1
ATOM 1450 N N . ALA B 1 12 ? 5.676 -4.508 11.383 1 96 12 ALA B N 1
ATOM 1451 C CA . ALA B 1 12 ? 5.418 -5.922 11.117 1 96 12 ALA B CA 1
ATOM 1452 C C . ALA B 1 12 ? 3.93 -6.238 11.242 1 96 12 ALA B C 1
ATOM 1454 O O . ALA B 1 12 ? 3.377 -6.988 10.43 1 96 12 ALA B O 1
ATOM 1455 N N . LYS B 1 13 ? 3.324 -5.672 12.203 1 93.19 13 LYS B N 1
ATOM 1456 C CA . LYS B 1 13 ? 1.885 -5.828 12.391 1 93.19 13 LYS B CA 1
ATOM 1457 C C . LYS B 1 13 ? 1.107 -5.219 11.227 1 93.19 13 LYS B C 1
ATOM 1459 O O . LYS B 1 13 ? 0.147 -5.816 10.734 1 93.19 13 LYS B O 1
ATOM 1464 N N . VAL B 1 14 ? 1.514 -4.074 10.805 1 92.31 14 VAL B N 1
ATOM 1465 C CA . VAL B 1 14 ? 0.876 -3.42 9.672 1 92.31 14 VAL B CA 1
ATOM 1466 C C . VAL B 1 14 ? 1.001 -4.305 8.43 1 92.31 14 VAL B C 1
ATOM 1468 O O . VAL B 1 14 ? 0.039 -4.465 7.676 1 92.31 14 VAL B O 1
ATOM 1471 N N . GLY B 1 15 ? 2.193 -4.867 8.305 1 91.5 15 GLY B N 1
ATOM 1472 C CA . GLY B 1 15 ? 2.439 -5.742 7.168 1 91.5 15 GLY B CA 1
ATOM 1473 C C . GLY B 1 15 ? 1.545 -6.965 7.152 1 91.5 15 GLY B C 1
ATOM 1474 O O . GLY B 1 15 ? 0.989 -7.324 6.113 1 91.5 15 GLY B O 1
ATOM 1475 N N . VAL B 1 16 ? 1.385 -7.59 8.219 1 88.44 16 VAL B N 1
ATOM 1476 C CA . VAL B 1 16 ? 0.606 -8.82 8.305 1 88.44 16 VAL B CA 1
ATOM 1477 C C . VAL B 1 16 ? -0.873 -8.516 8.086 1 88.44 16 VAL B C 1
ATOM 1479 O O . VAL B 1 16 ? -1.615 -9.344 7.559 1 88.44 16 VAL B O 1
ATOM 1482 N N . MET B 1 17 ? -1.276 -7.305 8.352 1 85.5 17 MET B N 1
ATOM 1483 C CA . MET B 1 17 ? -2.688 -6.938 8.281 1 85.5 17 MET B CA 1
ATOM 1484 C C . MET B 1 17 ? -3.025 -6.328 6.926 1 85.5 17 MET B C 1
ATOM 1486 O O . MET B 1 17 ? -4.191 -6.051 6.637 1 85.5 17 MET B O 1
ATOM 1490 N N . THR B 1 18 ? -2.037 -6.102 6.215 1 84.69 18 THR B N 1
ATOM 1491 C CA . THR B 1 18 ? -2.246 -5.523 4.891 1 84.69 18 THR B CA 1
ATOM 1492 C C . THR B 1 18 ? -2.488 -6.617 3.855 1 84.69 18 THR B C 1
ATOM 1494 O O . THR B 1 18 ? -1.715 -7.574 3.762 1 84.69 18 THR B O 1
ATOM 1497 N N . PHE B 1 19 ? -3.682 -6.578 3.318 1 76 19 PHE B N 1
ATOM 1498 C CA . PHE B 1 19 ? -3.99 -7.434 2.18 1 76 19 PHE B CA 1
ATOM 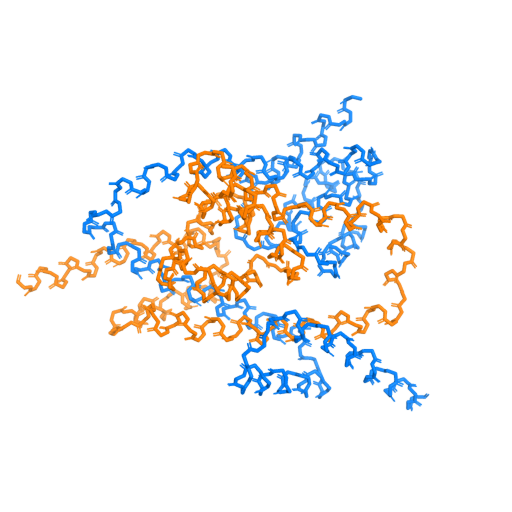1499 C C . PHE B 1 19 ? -4.262 -6.602 0.934 1 76 19 PHE B C 1
ATOM 1501 O O . PHE B 1 19 ? -5.047 -5.652 0.976 1 76 19 PHE B O 1
ATOM 1508 N N . GLY B 1 20 ? -3.541 -7.02 -0.056 1 64.75 20 GLY B N 1
ATOM 1509 C CA . GLY B 1 20 ? -3.873 -6.336 -1.296 1 64.75 20 GLY B CA 1
ATOM 1510 C C . GLY B 1 20 ? -2.91 -5.215 -1.635 1 64.75 20 GLY B C 1
ATOM 1511 O O . GLY B 1 20 ? -1.725 -5.285 -1.304 1 64.75 20 GLY B O 1
ATOM 1512 N N . GLY B 1 21 ? -3.521 -4 -2.234 1 62.56 21 GLY B N 1
ATOM 1513 C CA . GLY B 1 21 ? -2.748 -2.92 -2.826 1 62.56 21 GLY B CA 1
ATOM 1514 C C . GLY B 1 21 ? -2.309 -1.877 -1.817 1 62.56 21 GLY B C 1
ATOM 1515 O O . GLY B 1 21 ? -2.629 -1.979 -0.631 1 62.56 21 GLY B O 1
ATOM 1516 N N . GLY B 1 22 ? -1.438 -1.038 -2.115 1 66.88 22 GLY B N 1
ATOM 1517 C CA . GLY B 1 22 ? -0.777 -0.011 -1.326 1 66.88 22 GLY B CA 1
ATOM 1518 C C . GLY B 1 22 ? -1.744 0.848 -0.534 1 66.88 22 GLY B C 1
ATOM 1519 O O . GLY B 1 22 ? -1.477 1.19 0.62 1 66.88 22 GLY B O 1
ATOM 1520 N N . TYR B 1 23 ? -3.055 0.939 -1.063 1 72.19 23 TYR B N 1
ATOM 1521 C CA . TYR B 1 23 ? -3.99 1.81 -0.361 1 72.19 23 TYR B CA 1
ATOM 1522 C C . TYR B 1 23 ? -4.664 1.071 0.79 1 72.19 23 TYR B C 1
ATOM 1524 O O . TYR B 1 23 ? -5.203 1.695 1.706 1 72.19 23 TYR B O 1
ATOM 1532 N N . ALA B 1 24 ? -4.652 -0.257 0.772 1 76.5 24 ALA B N 1
ATOM 1533 C CA . ALA B 1 24 ? -5.258 -1.057 1.832 1 76.5 24 ALA B CA 1
ATOM 1534 C C . ALA B 1 24 ? -4.5 -0.896 3.145 1 76.5 24 ALA B C 1
ATOM 1536 O O . ALA B 1 24 ? -5.023 -1.213 4.215 1 76.5 24 ALA B O 1
ATOM 1537 N N . MET B 1 25 ? -3.334 -0.382 2.971 1 84.81 25 MET B N 1
ATOM 1538 C CA . MET B 1 25 ? -2.504 -0.209 4.16 1 84.81 25 MET B CA 1
ATOM 1539 C C . MET B 1 25 ? -2.928 1.027 4.945 1 84.81 25 MET B C 1
ATOM 1541 O O . MET B 1 25 ? -2.641 1.14 6.137 1 84.81 25 MET B O 1
ATOM 1545 N N . LEU B 1 26 ? -3.645 1.91 4.301 1 86.19 26 LEU B N 1
ATOM 1546 C CA . LEU B 1 26 ? -3.908 3.217 4.895 1 86.19 26 LEU B CA 1
ATOM 1547 C C . LEU B 1 26 ? -4.758 3.082 6.152 1 86.19 26 LEU B C 1
ATOM 1549 O O . LEU B 1 26 ? -4.398 3.609 7.207 1 86.19 26 LEU B O 1
ATOM 1553 N N . PRO B 1 27 ? -5.91 2.369 6.074 1 85.44 27 PRO B N 1
ATOM 1554 C CA . PRO B 1 27 ? -6.711 2.256 7.297 1 85.44 27 PRO B CA 1
ATOM 1555 C C . PRO B 1 27 ? -5.957 1.567 8.438 1 85.44 27 PRO B C 1
ATOM 1557 O O . PRO B 1 27 ? -6.188 1.873 9.609 1 85.44 27 PRO B O 1
ATOM 1560 N N . ILE B 1 28 ? -5.098 0.651 8.102 1 87.94 28 ILE B N 1
ATOM 1561 C CA . ILE B 1 28 ? -4.297 -0.051 9.102 1 87.94 28 ILE B CA 1
ATOM 1562 C C . ILE B 1 28 ? -3.293 0.913 9.727 1 87.94 28 ILE B C 1
ATOM 1564 O O . ILE B 1 28 ? -3.102 0.915 10.945 1 87.94 28 ILE B O 1
ATOM 1568 N N . LEU B 1 29 ? -2.729 1.747 8.922 1 91 29 LEU B N 1
ATOM 1569 C CA . LEU B 1 29 ? -1.815 2.77 9.414 1 91 29 LEU B CA 1
ATOM 1570 C C . LEU B 1 29 ? -2.551 3.771 10.305 1 91 29 LEU B C 1
ATOM 1572 O O . LEU B 1 29 ? -2.027 4.199 11.336 1 91 29 LEU B O 1
ATOM 1576 N N . GLN B 1 30 ? -3.689 4.109 9.828 1 89.81 30 GLN B N 1
ATOM 1577 C CA . GLN B 1 30 ? -4.492 5.039 10.617 1 89.81 30 GLN B CA 1
ATOM 1578 C C . GLN B 1 30 ? -4.758 4.484 12.016 1 89.81 30 GLN B C 1
ATOM 1580 O O . GLN B 1 30 ? -4.621 5.199 13.008 1 89.81 30 GLN B O 1
ATOM 1585 N N . ARG B 1 31 ? -5.09 3.318 12.078 1 88.5 31 ARG B N 1
ATOM 1586 C CA . ARG B 1 31 ? -5.402 2.684 13.352 1 88.5 31 ARG B CA 1
ATOM 1587 C C . ARG B 1 31 ? -4.152 2.545 14.219 1 88.5 31 ARG B C 1
ATOM 1589 O O . ARG B 1 31 ? -4.164 2.91 15.398 1 88.5 31 ARG B O 1
ATOM 1596 N N . GLU B 1 32 ? -3.086 2.061 13.688 1 91.75 32 GLU B N 1
ATOM 1597 C CA . GLU B 1 32 ? -1.9 1.732 14.477 1 91.75 32 GLU B CA 1
ATOM 1598 C C . GLU B 1 32 ? -1.064 2.977 14.758 1 91.75 32 GLU B C 1
ATOM 1600 O O . GLU B 1 32 ? -0.671 3.221 15.906 1 91.75 32 GLU B O 1
ATOM 1605 N N . VAL B 1 33 ? -0.871 3.857 13.789 1 93.44 33 VAL B N 1
ATOM 1606 C CA . VAL B 1 33 ? 0.083 4.957 13.867 1 93.44 33 VAL B CA 1
ATOM 1607 C C . VAL B 1 33 ? -0.596 6.188 14.469 1 93.44 33 VAL B C 1
ATOM 1609 O O . VAL B 1 33 ? 0.013 6.918 15.258 1 93.44 33 VAL B O 1
ATOM 1612 N N . VAL B 1 34 ? -1.866 6.371 14.117 1 92.44 34 VAL B N 1
ATOM 1613 C CA . VAL B 1 34 ? -2.562 7.574 14.57 1 92.44 34 VAL B CA 1
ATOM 1614 C C . VAL B 1 34 ? -3.338 7.273 15.852 1 92.44 34 VAL B C 1
ATOM 1616 O O . VAL B 1 34 ? -3.082 7.879 16.891 1 92.44 34 VAL B O 1
ATOM 1619 N N . GLU B 1 35 ? -4.176 6.316 15.773 1 90.5 35 GLU B N 1
ATOM 1620 C CA . GLU B 1 35 ? -5.113 6.09 16.875 1 90.5 35 GLU B CA 1
ATOM 1621 C C . GLU B 1 35 ? -4.438 5.375 18.031 1 90.5 35 GLU B C 1
ATOM 1623 O O . GLU B 1 35 ? -4.57 5.793 19.188 1 90.5 35 GLU B O 1
ATOM 1628 N N . ASN B 1 36 ? -3.684 4.301 17.859 1 92.06 36 ASN B N 1
ATOM 1629 C CA . ASN B 1 36 ? -3.119 3.482 18.922 1 92.06 36 ASN B CA 1
ATOM 1630 C C . ASN B 1 36 ? -1.84 4.094 19.484 1 92.06 36 ASN B C 1
ATOM 1632 O O . ASN B 1 36 ? -1.699 4.246 20.703 1 92.06 36 ASN B O 1
ATOM 1636 N N . LYS B 1 37 ? -0.905 4.566 18.609 1 94.06 37 LYS B N 1
ATOM 1637 C CA . LYS B 1 37 ? 0.421 4.984 19.047 1 94.06 37 LYS B CA 1
ATOM 1638 C C . LYS B 1 37 ? 0.502 6.504 19.172 1 94.06 37 LYS B C 1
ATOM 1640 O O . LYS B 1 37 ? 1.364 7.027 19.891 1 94.06 37 LYS B O 1
ATOM 1645 N N . GLY B 1 38 ? -0.284 7.238 18.391 1 93.81 38 GLY B N 1
ATOM 1646 C CA . GLY B 1 38 ? -0.252 8.688 18.406 1 93.81 38 GLY B CA 1
ATOM 1647 C C . GLY B 1 38 ? 1.019 9.273 17.828 1 93.81 38 GLY B C 1
ATOM 1648 O O . GLY B 1 38 ? 1.507 10.305 18.281 1 93.81 38 GLY B O 1
ATOM 1649 N N . TRP B 1 39 ? 1.644 8.539 16.891 1 93.88 39 TRP B N 1
ATOM 1650 C CA . TRP B 1 39 ? 2.896 8.977 16.281 1 93.88 39 TRP B CA 1
ATOM 1651 C C . TRP B 1 39 ? 2.652 10.086 15.266 1 93.88 39 TRP B C 1
ATOM 1653 O O . TRP B 1 39 ? 3.574 10.828 14.906 1 93.88 39 TRP B O 1
ATOM 1663 N N . ALA B 1 40 ? 1.418 10.227 14.75 1 91.81 40 ALA B N 1
ATOM 1664 C CA . ALA B 1 40 ? 1.045 11.211 13.742 1 91.81 40 ALA B CA 1
ATOM 1665 C C . ALA B 1 40 ? -0.441 11.547 13.828 1 91.81 40 ALA B C 1
ATOM 1667 O O . ALA B 1 40 ? -1.226 10.789 14.398 1 91.81 40 ALA B O 1
ATOM 1668 N N . THR B 1 41 ? -0.75 12.68 13.281 1 90.69 41 THR B N 1
ATOM 1669 C CA . THR B 1 41 ? -2.15 13.039 13.102 1 90.69 41 THR B CA 1
ATOM 1670 C C . THR B 1 41 ? -2.682 12.508 11.773 1 90.69 41 THR B C 1
ATOM 1672 O O . THR B 1 41 ? -1.908 12.055 10.93 1 90.69 41 THR B O 1
ATOM 1675 N N . ASP B 1 42 ? -3.945 12.547 11.578 1 87.69 42 ASP B N 1
ATOM 1676 C CA . ASP B 1 42 ? -4.555 12.148 10.312 1 87.69 42 ASP B CA 1
ATOM 1677 C C . ASP B 1 42 ? -4 12.977 9.156 1 87.69 42 ASP B C 1
ATOM 1679 O O . ASP B 1 42 ? -3.758 12.445 8.07 1 87.69 42 ASP B O 1
ATOM 1683 N N . GLU B 1 43 ? -3.791 14.242 9.43 1 86.88 43 GLU B N 1
ATOM 1684 C CA . GLU B 1 43 ? -3.248 15.133 8.414 1 86.88 43 GLU B CA 1
ATOM 1685 C C . GLU B 1 43 ? -1.819 14.742 8.039 1 86.88 43 GLU B C 1
ATOM 1687 O O . GLU B 1 43 ? -1.479 14.656 6.859 1 86.88 43 GLU B O 1
ATOM 1692 N N . GLU B 1 44 ? -1.093 14.469 9.086 1 87.44 44 GLU B N 1
ATOM 1693 C CA . GLU B 1 44 ? 0.289 14.062 8.844 1 87.44 44 GLU B CA 1
ATOM 1694 C C . GLU B 1 44 ? 0.35 12.734 8.094 1 87.44 44 GLU B C 1
ATOM 1696 O O . GLU B 1 44 ? 1.163 12.562 7.18 1 87.44 44 GLU B O 1
ATOM 1701 N N . LEU B 1 45 ? -0.442 11.812 8.516 1 90.06 45 LEU B N 1
ATOM 1702 C CA . LEU B 1 45 ? -0.466 10.516 7.852 1 90.06 45 LEU B CA 1
ATOM 1703 C C . LEU B 1 45 ? -0.83 10.672 6.379 1 90.06 45 LEU B C 1
ATOM 1705 O O . LEU B 1 45 ? -0.24 10.016 5.516 1 90.06 45 LEU B O 1
ATOM 1709 N N . THR B 1 46 ? -1.769 11.484 6.121 1 86.19 46 THR B N 1
ATOM 1710 C CA . THR B 1 46 ? -2.152 11.742 4.738 1 86.19 46 THR B CA 1
ATOM 1711 C C . THR B 1 46 ? -0.981 12.336 3.953 1 86.19 46 THR B C 1
ATOM 1713 O O . THR B 1 46 ? -0.77 11.984 2.789 1 86.19 46 THR B O 1
ATOM 1716 N N . ASP B 1 47 ? -0.239 13.211 4.641 1 87 47 ASP B N 1
ATOM 1717 C CA . ASP B 1 47 ? 0.95 13.781 4.016 1 87 47 ASP B CA 1
ATOM 1718 C C . ASP B 1 47 ? 1.985 12.703 3.717 1 87 47 ASP B C 1
ATOM 1720 O O . ASP B 1 47 ? 2.574 12.68 2.633 1 87 47 ASP B O 1
ATOM 1724 N N . TYR B 1 48 ? 2.168 11.883 4.719 1 88.19 48 TYR B N 1
ATOM 1725 C CA . TYR B 1 48 ? 3.133 10.805 4.547 1 88.19 48 TYR B CA 1
ATOM 1726 C C . TYR B 1 48 ? 2.732 9.883 3.398 1 88.19 48 TYR B C 1
ATOM 1728 O O . TYR B 1 48 ? 3.58 9.461 2.613 1 88.19 48 TYR B O 1
ATOM 1736 N N . PHE B 1 49 ? 1.49 9.594 3.311 1 87.12 49 PHE B N 1
ATOM 1737 C CA . PHE B 1 49 ? 0.976 8.727 2.256 1 87.12 49 PHE B CA 1
ATOM 1738 C C . PHE B 1 49 ? 1.132 9.391 0.891 1 87.12 49 PHE B C 1
ATOM 1740 O O . PHE B 1 49 ? 1.43 8.719 -0.099 1 87.12 49 PHE B O 1
ATOM 1747 N N . ALA B 1 50 ? 0.957 10.672 0.841 1 82.38 50 ALA B N 1
ATOM 1748 C CA . ALA B 1 50 ? 1.133 11.422 -0.398 1 82.38 50 ALA B CA 1
ATOM 1749 C C . ALA B 1 50 ? 2.584 11.375 -0.871 1 82.38 50 ALA B C 1
ATOM 1751 O O . ALA B 1 50 ? 2.848 11.203 -2.062 1 82.38 50 ALA B O 1
ATOM 1752 N N . ILE B 1 51 ? 3.479 11.562 0.042 1 83.88 51 ILE B N 1
ATOM 1753 C CA . ILE B 1 51 ? 4.898 11.461 -0.275 1 83.88 51 ILE B CA 1
ATOM 1754 C C . ILE B 1 51 ? 5.215 10.062 -0.797 1 83.88 51 ILE B C 1
ATOM 1756 O O . ILE B 1 51 ? 5.922 9.906 -1.797 1 83.88 51 ILE B O 1
ATOM 1760 N N . GLY B 1 52 ? 4.629 9.062 -0.128 1 86.19 52 GLY B N 1
ATOM 1761 C CA . GLY B 1 52 ? 4.809 7.688 -0.564 1 86.19 52 GLY B CA 1
ATOM 1762 C C . GLY B 1 52 ? 4.273 7.43 -1.959 1 86.19 52 GLY B C 1
ATOM 1763 O O . GLY B 1 52 ? 4.859 6.66 -2.723 1 86.19 52 GLY B O 1
ATOM 1764 N N . GLN B 1 53 ? 3.232 8.078 -2.268 1 78.56 53 GLN B N 1
ATOM 1765 C CA . GLN B 1 53 ? 2.57 7.895 -3.555 1 78.56 53 GLN B CA 1
ATOM 1766 C C . GLN B 1 53 ? 3.334 8.594 -4.676 1 78.56 53 GLN B C 1
ATOM 1768 O O . GLN B 1 53 ? 3.307 8.148 -5.824 1 78.56 53 GLN B O 1
ATOM 1773 N N . CYS B 1 54 ? 4.02 9.734 -4.387 1 78.75 54 CYS B N 1
ATOM 1774 C CA . CYS B 1 54 ? 4.668 10.547 -5.41 1 78.75 54 CYS B CA 1
ATOM 1775 C C . CYS B 1 54 ? 6.125 10.133 -5.586 1 78.75 54 CYS B C 1
ATOM 1777 O O . CYS B 1 54 ? 6.824 10.68 -6.445 1 78.75 54 CYS B O 1
ATOM 1779 N N . THR B 1 55 ? 6.598 9.383 -4.734 1 84.31 55 THR B N 1
ATOM 1780 C CA . THR B 1 55 ? 7.965 8.883 -4.824 1 84.31 55 THR B CA 1
ATOM 1781 C C . THR B 1 55 ? 7.992 7.492 -5.457 1 84.31 55 THR B C 1
ATOM 1783 O O . THR B 1 55 ? 7.066 6.703 -5.266 1 84.31 55 THR B O 1
ATOM 1786 N N . PRO B 1 56 ? 8.938 7.305 -6.258 1 86.38 56 PRO B N 1
ATOM 1787 C CA . PRO B 1 56 ? 9.062 5.957 -6.816 1 86.38 56 PRO B CA 1
ATOM 1788 C C . PRO B 1 56 ? 9.195 4.883 -5.738 1 86.38 56 PRO B C 1
ATOM 1790 O O . PRO B 1 56 ? 9.859 5.102 -4.723 1 86.38 56 PRO B O 1
ATOM 1793 N N . GLY B 1 57 ? 8.555 3.701 -6.059 1 87.62 57 GLY B N 1
ATOM 1794 C CA . GLY B 1 57 ? 8.555 2.604 -5.105 1 87.62 57 GLY B CA 1
ATOM 1795 C C . GLY B 1 57 ? 7.164 2.17 -4.691 1 87.62 57 GLY B C 1
ATOM 1796 O O . GLY B 1 57 ? 6.168 2.662 -5.23 1 87.62 57 GLY B O 1
ATOM 1797 N N . VAL B 1 58 ? 7.172 1.241 -3.781 1 86.88 58 VAL B N 1
ATOM 1798 C CA . VAL B 1 58 ? 5.926 0.705 -3.248 1 86.88 58 VAL B CA 1
ATOM 1799 C C . VAL B 1 58 ? 5.387 1.631 -2.16 1 86.88 58 VAL B C 1
ATOM 1801 O O . VAL B 1 58 ? 6.078 1.906 -1.175 1 86.88 58 VAL B O 1
ATOM 1804 N N . ILE B 1 59 ? 4.203 2.049 -2.352 1 87.19 59 ILE B N 1
ATOM 1805 C CA . ILE B 1 59 ? 3.633 3.084 -1.494 1 87.19 59 ILE B CA 1
ATOM 1806 C C . ILE B 1 59 ? 3.713 2.645 -0.034 1 87.19 59 ILE B C 1
ATOM 1808 O O . ILE B 1 59 ? 4.055 3.441 0.843 1 87.19 59 ILE B O 1
ATOM 1812 N N . ALA B 1 60 ? 3.4 1.353 0.259 1 88.31 60 ALA B N 1
ATOM 1813 C CA . ALA B 1 60 ? 3.416 0.851 1.631 1 88.31 60 ALA B CA 1
ATOM 1814 C C . ALA B 1 60 ? 4.82 0.922 2.225 1 88.31 60 ALA B C 1
ATOM 1816 O O . ALA B 1 60 ? 4.992 1.303 3.385 1 88.31 60 ALA B O 1
ATOM 1817 N N . VAL B 1 61 ? 5.777 0.64 1.426 1 92.38 61 VAL B N 1
ATOM 1818 C CA . VAL B 1 61 ? 7.172 0.665 1.86 1 92.38 61 VAL B CA 1
ATOM 1819 C C . VAL B 1 61 ? 7.633 2.109 2.037 1 92.38 61 VAL B C 1
ATOM 1821 O O . VAL B 1 61 ? 8.25 2.451 3.047 1 92.38 61 VAL B O 1
ATOM 1824 N N . ASN B 1 62 ? 7.328 2.926 1.102 1 93 62 ASN B N 1
ATOM 1825 C CA . ASN B 1 62 ? 7.684 4.34 1.166 1 93 62 ASN B CA 1
ATOM 1826 C C . ASN B 1 62 ? 7.129 5 2.424 1 93 62 ASN B C 1
ATOM 1828 O O . ASN B 1 62 ? 7.852 5.707 3.129 1 93 62 ASN B O 1
ATOM 1832 N N . THR B 1 63 ? 5.879 4.738 2.654 1 92.88 63 THR B N 1
ATOM 1833 C CA . THR B 1 63 ? 5.203 5.367 3.785 1 92.88 63 THR B CA 1
ATOM 1834 C C . THR B 1 63 ? 5.777 4.855 5.105 1 92.88 63 THR B C 1
ATOM 1836 O O . THR B 1 63 ? 6.027 5.641 6.023 1 92.88 63 THR B O 1
ATOM 1839 N N . ALA B 1 64 ? 5.98 3.539 5.172 1 94.69 64 ALA B N 1
ATOM 1840 C CA . ALA B 1 64 ? 6.586 2.963 6.367 1 94.69 64 ALA B CA 1
ATOM 1841 C C . ALA B 1 64 ? 7.969 3.559 6.625 1 94.69 64 ALA B C 1
ATOM 1843 O O . ALA B 1 64 ? 8.297 3.91 7.758 1 94.69 64 ALA B O 1
ATOM 1844 N N . THR B 1 65 ? 8.773 3.699 5.594 1 95.19 65 THR B N 1
ATOM 1845 C CA . THR B 1 65 ? 10.125 4.246 5.699 1 95.19 65 THR B CA 1
ATOM 1846 C C . THR B 1 65 ? 10.078 5.691 6.188 1 95.19 65 THR B C 1
ATOM 1848 O O . THR B 1 65 ? 10.844 6.074 7.082 1 95.19 65 THR B O 1
ATOM 1851 N N . PHE B 1 66 ? 9.203 6.418 5.672 1 94.06 66 PHE B N 1
ATOM 1852 C CA . PHE B 1 66 ? 9.102 7.828 6.031 1 94.06 66 PHE B CA 1
ATOM 1853 C C . PHE B 1 66 ? 8.688 7.988 7.488 1 94.06 66 PHE B C 1
ATOM 1855 O O . PHE B 1 66 ? 9.297 8.766 8.227 1 94.06 66 PHE B O 1
ATOM 1862 N N . ILE B 1 67 ? 7.66 7.266 7.871 1 94.38 67 ILE B N 1
ATOM 1863 C CA . ILE B 1 67 ? 7.199 7.324 9.25 1 94.38 67 ILE B CA 1
ATOM 1864 C C . ILE B 1 67 ? 8.32 6.883 10.195 1 94.38 67 ILE B C 1
ATOM 1866 O O . ILE B 1 67 ? 8.57 7.527 11.211 1 94.38 67 ILE B O 1
ATOM 1870 N N . GLY B 1 68 ? 8.961 5.793 9.836 1 95.12 68 GLY B N 1
ATOM 1871 C CA . GLY B 1 68 ? 10.07 5.309 10.641 1 95.12 68 GLY B CA 1
ATOM 1872 C C . GLY B 1 68 ? 11.188 6.32 10.773 1 95.12 68 GLY B C 1
ATOM 1873 O O . GLY B 1 68 ? 11.766 6.473 11.852 1 95.12 68 GLY B O 1
ATOM 1874 N N . GLN B 1 69 ? 11.492 6.953 9.703 1 93.88 69 GLN B N 1
ATOM 1875 C CA . GLN B 1 69 ? 12.57 7.938 9.734 1 93.88 69 GLN B CA 1
ATOM 1876 C C . GLN B 1 69 ? 12.195 9.133 10.602 1 93.88 69 GLN B C 1
ATOM 1878 O O . GLN B 1 69 ? 13.039 9.688 11.305 1 93.88 69 GLN B O 1
ATOM 1883 N N . LYS B 1 70 ? 11 9.547 10.508 1 90.88 70 LYS B N 1
ATOM 1884 C CA . LYS B 1 70 ? 10.516 10.648 11.328 1 90.88 70 LYS B CA 1
ATOM 1885 C C . LYS B 1 70 ? 10.625 10.32 12.812 1 90.88 70 LYS B C 1
ATOM 1887 O O . LYS B 1 70 ? 10.922 11.188 13.633 1 90.88 70 L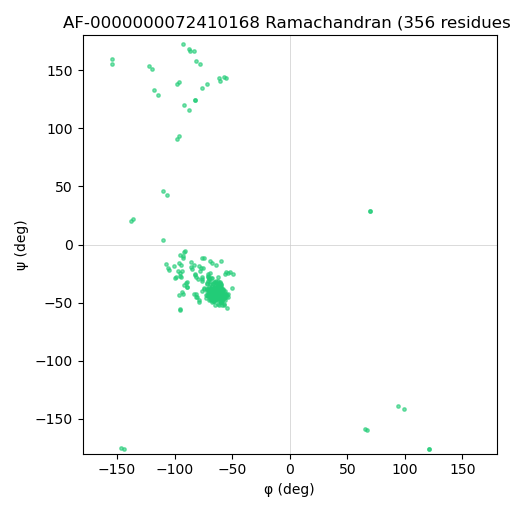YS B O 1
ATOM 1892 N N . LYS B 1 71 ? 10.43 9.102 13.109 1 92.56 71 LYS B N 1
ATOM 1893 C CA . LYS B 1 71 ? 10.367 8.688 14.508 1 92.56 71 LYS B CA 1
ATOM 1894 C C . LYS B 1 71 ? 11.75 8.297 15.031 1 92.56 71 LYS B C 1
ATOM 1896 O O . LYS B 1 71 ? 12.055 8.5 16.203 1 92.56 71 LYS B O 1
ATOM 1901 N N . GLY B 1 72 ? 12.594 7.719 14.148 1 93.19 72 GLY B N 1
ATOM 1902 C CA . GLY B 1 72 ? 13.852 7.176 14.633 1 93.19 72 GLY B CA 1
ATOM 1903 C C . GLY B 1 72 ? 15.023 7.484 13.727 1 93.19 72 GLY B C 1
ATOM 1904 O O . GLY B 1 72 ? 16.047 6.785 13.758 1 93.19 72 GLY B O 1
ATOM 1905 N N . GLY B 1 73 ? 14.891 8.477 12.906 1 92.81 73 GLY B N 1
ATOM 1906 C CA . GLY B 1 73 ? 15.969 8.789 11.984 1 92.81 73 GLY B CA 1
ATOM 1907 C C . GLY B 1 73 ? 16.188 7.723 10.93 1 92.81 73 GLY B C 1
ATOM 1908 O O . GLY B 1 73 ? 15.258 6.965 10.609 1 92.81 73 GLY B O 1
ATOM 1909 N N . ILE B 1 74 ? 17.312 7.738 10.375 1 93.88 74 ILE B N 1
ATOM 1910 C CA . ILE B 1 74 ? 17.656 6.824 9.289 1 93.88 74 ILE B CA 1
ATOM 1911 C C . ILE B 1 74 ? 17.484 5.379 9.766 1 93.88 74 ILE B C 1
ATOM 1913 O O . ILE B 1 74 ? 16.906 4.555 9.055 1 93.88 74 ILE B O 1
ATOM 1917 N N . ALA B 1 75 ? 17.938 5.082 10.93 1 96.06 75 ALA B N 1
ATOM 1918 C CA . ALA B 1 75 ? 17.797 3.738 11.484 1 96.06 75 ALA B CA 1
ATOM 1919 C C . ALA B 1 75 ? 16.328 3.363 11.617 1 96.06 75 ALA B C 1
ATOM 1921 O O . ALA B 1 75 ? 15.938 2.221 11.352 1 96.06 75 ALA B O 1
ATOM 1922 N N . GLY B 1 76 ? 15.516 4.344 12.023 1 96.19 76 GLY B N 1
ATOM 1923 C CA . GLY B 1 76 ? 14.086 4.105 12.133 1 96.19 76 GLY B CA 1
ATOM 1924 C C . GLY B 1 76 ? 13.43 3.783 10.805 1 96.19 76 GLY B C 1
ATOM 1925 O O . GLY B 1 76 ? 12.57 2.904 10.727 1 96.19 76 GLY B O 1
ATOM 1926 N N . GLY B 1 77 ? 13.883 4.523 9.781 1 96.06 77 GLY B N 1
ATOM 1927 C CA . GLY B 1 77 ? 13.375 4.254 8.445 1 96.06 77 GLY B CA 1
ATOM 1928 C C . GLY B 1 77 ? 13.695 2.854 7.961 1 96.06 77 GLY B C 1
ATOM 1929 O O . GLY B 1 77 ? 12.836 2.172 7.395 1 96.06 77 GLY B O 1
ATOM 1930 N N . ILE B 1 78 ? 14.906 2.424 8.234 1 96.38 78 ILE B N 1
ATOM 1931 C CA . ILE B 1 78 ? 15.352 1.104 7.801 1 96.38 78 ILE B CA 1
ATOM 1932 C C . ILE B 1 78 ? 14.578 0.025 8.555 1 96.38 78 ILE B C 1
ATOM 1934 O O . ILE B 1 78 ? 14.07 -0.922 7.949 1 96.38 78 ILE B O 1
ATOM 1938 N N . VAL B 1 79 ? 14.43 0.179 9.844 1 97.12 79 VAL B N 1
ATOM 1939 C CA . VAL B 1 79 ? 13.789 -0.816 10.695 1 97.12 79 VAL B CA 1
ATOM 1940 C C . VAL B 1 79 ? 12.297 -0.902 10.359 1 97.12 79 VAL B C 1
ATOM 1942 O O . VAL B 1 79 ? 11.727 -1.994 10.328 1 97.12 79 VAL B O 1
ATOM 1945 N N . ALA B 1 80 ? 11.656 0.24 10.141 1 97 80 ALA B N 1
ATOM 1946 C CA . ALA B 1 80 ? 10.242 0.251 9.766 1 97 80 ALA B CA 1
ATOM 1947 C C . ALA B 1 80 ? 10.023 -0.458 8.43 1 97 80 ALA B C 1
ATOM 1949 O O . ALA B 1 80 ? 9.055 -1.211 8.273 1 97 80 ALA B O 1
ATOM 1950 N N . THR B 1 81 ? 10.906 -0.213 7.523 1 96.44 81 THR B N 1
ATOM 1951 C CA . THR B 1 81 ? 10.82 -0.853 6.215 1 96.44 81 THR B CA 1
ATOM 1952 C C . THR B 1 81 ? 10.961 -2.367 6.344 1 96.44 81 THR B C 1
ATOM 1954 O O . THR B 1 81 ? 10.172 -3.119 5.77 1 96.44 81 THR B O 1
ATOM 1957 N N . LEU B 1 82 ? 11.953 -2.793 7.09 1 96.44 82 LEU B N 1
ATOM 1958 C CA . LEU B 1 82 ? 12.148 -4.223 7.316 1 96.44 82 LEU B CA 1
ATOM 1959 C C . LEU B 1 82 ? 10.953 -4.828 8.039 1 96.44 82 LEU B C 1
ATOM 1961 O O . LEU B 1 82 ? 10.586 -5.98 7.793 1 96.44 82 LEU B O 1
ATOM 1965 N N . GLY B 1 83 ? 10.391 -4.059 8.891 1 96.62 83 GLY B N 1
ATOM 1966 C CA . GLY B 1 83 ? 9.219 -4.523 9.609 1 96.62 83 GLY B CA 1
ATOM 1967 C C . GLY B 1 83 ? 8.039 -4.82 8.703 1 96.62 83 GLY B C 1
ATOM 1968 O O . GLY B 1 83 ? 7.41 -5.871 8.82 1 96.62 83 GLY B O 1
ATOM 1969 N N . VAL B 1 84 ? 7.781 -3.938 7.805 1 94.81 84 VAL B N 1
ATOM 1970 C CA . VAL B 1 84 ? 6.598 -4.074 6.961 1 94.81 84 VAL B CA 1
ATOM 1971 C C . VAL B 1 84 ? 6.793 -5.223 5.977 1 94.81 84 VAL B C 1
ATOM 1973 O O . VAL B 1 84 ? 5.824 -5.859 5.555 1 94.81 84 VAL B O 1
ATOM 1976 N N . VAL B 1 85 ? 8.047 -5.551 5.586 1 95.31 85 VAL B N 1
ATOM 1977 C CA . VAL B 1 85 ? 8.258 -6.555 4.551 1 95.31 85 VAL B CA 1
ATOM 1978 C C . VAL B 1 85 ? 8.492 -7.918 5.195 1 95.31 85 VAL B C 1
ATOM 1980 O O . VAL B 1 85 ? 8.367 -8.953 4.535 1 95.31 85 VAL B O 1
ATOM 1983 N N . PHE B 1 86 ? 8.82 -7.965 6.43 1 95.75 86 PHE B N 1
ATOM 1984 C CA . PHE B 1 86 ? 9.219 -9.172 7.137 1 95.75 86 PHE B CA 1
ATOM 1985 C C . PHE B 1 86 ? 8.109 -10.219 7.086 1 95.75 86 PHE B C 1
ATOM 1987 O O . PHE B 1 86 ? 8.352 -11.367 6.703 1 95.75 86 PHE B O 1
ATOM 1994 N N . PRO B 1 87 ? 6.895 -9.898 7.457 1 92.69 87 PRO B N 1
ATOM 1995 C CA . PRO B 1 87 ? 5.832 -10.906 7.414 1 92.69 87 PRO B CA 1
ATOM 1996 C C . PRO B 1 87 ? 5.609 -11.469 6.012 1 92.69 87 PRO B C 1
ATOM 1998 O O . PRO B 1 87 ? 5.371 -12.664 5.855 1 92.69 87 PRO B O 1
ATOM 2001 N N . SER B 1 88 ? 5.609 -10.562 5.031 1 88.62 88 SER B N 1
ATOM 2002 C CA . SER B 1 88 ? 5.465 -11 3.648 1 88.62 88 SER B CA 1
ATOM 2003 C C . SER B 1 88 ? 6.531 -12.031 3.281 1 88.62 88 SER B C 1
ATOM 2005 O O . SER B 1 88 ? 6.227 -13.062 2.676 1 88.62 88 SER B O 1
ATOM 2007 N N . LEU B 1 89 ? 7.758 -11.742 3.67 1 92.38 89 LEU B N 1
ATOM 2008 C CA . LEU B 1 89 ? 8.875 -12.625 3.371 1 92.38 89 LEU B CA 1
ATOM 2009 C C . LEU B 1 89 ? 8.695 -13.984 4.039 1 92.38 89 LEU B C 1
ATOM 2011 O O . LEU B 1 89 ? 8.867 -15.023 3.402 1 92.38 89 LEU B O 1
ATOM 2015 N N . LEU B 1 90 ? 8.344 -13.992 5.25 1 92.44 90 LEU B N 1
ATOM 2016 C CA . LEU B 1 90 ? 8.195 -15.227 6.012 1 92.44 90 LEU B CA 1
ATOM 2017 C C . LEU B 1 90 ? 7.035 -16.062 5.473 1 92.44 90 LEU B C 1
ATOM 2019 O O . LEU B 1 90 ? 7.176 -17.266 5.258 1 92.44 90 LEU B O 1
ATOM 2023 N N . ILE B 1 91 ? 5.953 -15.43 5.219 1 88.5 91 ILE B N 1
ATOM 2024 C CA . ILE B 1 91 ? 4.738 -16.125 4.805 1 88.5 91 ILE B CA 1
ATOM 2025 C C . ILE B 1 91 ? 4.93 -16.703 3.404 1 88.5 91 ILE B C 1
ATOM 2027 O O . ILE B 1 91 ? 4.645 -17.891 3.168 1 88.5 91 ILE B O 1
ATOM 2031 N N . ILE B 1 92 ? 5.445 -15.906 2.525 1 85.75 92 ILE B N 1
ATOM 2032 C CA . ILE B 1 92 ? 5.586 -16.359 1.144 1 85.75 92 ILE B CA 1
ATOM 2033 C C . ILE B 1 92 ? 6.664 -17.438 1.059 1 85.75 92 ILE B C 1
ATOM 2035 O O . ILE B 1 92 ? 6.492 -18.438 0.359 1 85.75 92 ILE B O 1
ATOM 2039 N N . VAL B 1 93 ? 7.781 -17.219 1.726 1 85.69 93 VAL B N 1
ATOM 2040 C CA . VAL B 1 93 ? 8.844 -18.219 1.7 1 85.69 93 VAL B CA 1
ATOM 2041 C C . VAL B 1 93 ? 8.312 -19.547 2.232 1 85.69 93 VAL B C 1
ATOM 2043 O O . VAL B 1 93 ? 8.648 -20.609 1.711 1 85.69 93 VAL B O 1
ATOM 2046 N N . ALA B 1 94 ? 7.5 -19.5 3.24 1 84.12 94 ALA B N 1
ATOM 2047 C CA . ALA B 1 94 ? 6.934 -20.703 3.842 1 84.12 94 ALA B CA 1
ATOM 2048 C C . ALA B 1 94 ? 5.898 -21.328 2.92 1 84.12 94 ALA B C 1
ATOM 2050 O O . ALA B 1 94 ? 5.801 -22.562 2.838 1 84.12 94 ALA B O 1
ATOM 2051 N N . LEU B 1 95 ? 5.191 -20.547 2.172 1 75.12 95 LEU B N 1
ATOM 2052 C CA . LEU B 1 95 ? 4.031 -21.031 1.433 1 75.12 95 LEU B CA 1
ATOM 2053 C C . LEU B 1 95 ? 4.379 -21.266 -0.035 1 75.12 95 LEU B C 1
ATOM 2055 O O . LEU B 1 95 ? 3.604 -21.859 -0.775 1 75.12 95 LEU B O 1
ATOM 2059 N N . ALA B 1 96 ? 5.406 -20.688 -0.429 1 70.06 96 ALA B N 1
ATOM 2060 C CA . ALA B 1 96 ? 5.73 -20.75 -1.853 1 70.06 96 ALA B CA 1
ATOM 2061 C C . ALA B 1 96 ? 5.676 -22.188 -2.361 1 70.06 96 ALA B C 1
ATOM 2063 O O . ALA B 1 96 ? 5.207 -22.438 -3.473 1 70.06 96 ALA B O 1
ATOM 2064 N N . GLY B 1 97 ? 6.086 -23.094 -1.601 1 65.38 97 GLY B N 1
ATOM 2065 C CA . GLY B 1 97 ? 6 -24.469 -2.033 1 65.38 97 GLY B CA 1
ATOM 2066 C C . GLY B 1 97 ? 4.594 -25.031 -1.946 1 65.38 97 GLY B C 1
ATOM 2067 O O . GLY B 1 97 ? 4.207 -25.875 -2.758 1 65.38 97 GLY B O 1
ATOM 2068 N N . VAL B 1 98 ? 3.824 -24.469 -1.012 1 64.75 98 VAL B N 1
ATOM 2069 C CA . VAL B 1 98 ? 2.502 -25 -0.721 1 64.75 98 VAL B CA 1
ATOM 2070 C C . VAL B 1 98 ? 1.448 -24.266 -1.541 1 64.75 98 VAL B C 1
ATOM 2072 O O . VAL B 1 98 ? 0.481 -24.859 -2.012 1 64.75 98 VAL B O 1
ATOM 2075 N N . ILE B 1 99 ? 1.634 -23.016 -1.626 1 58.53 99 ILE B N 1
ATOM 2076 C CA . ILE B 1 99 ? 0.604 -22.156 -2.205 1 58.53 99 ILE B CA 1
ATOM 2077 C C . ILE B 1 99 ? 0.36 -22.547 -3.658 1 58.53 99 ILE B C 1
ATOM 2079 O O . ILE B 1 99 ? -0.785 -22.578 -4.117 1 58.53 99 ILE B O 1
ATOM 2083 N N . THR B 1 100 ? 1.434 -22.844 -4.309 1 58.03 100 THR B N 1
ATOM 2084 C CA . THR B 1 100 ? 1.194 -23.266 -5.684 1 58.03 100 THR B CA 1
ATOM 2085 C C . THR B 1 100 ? 0.216 -24.438 -5.723 1 58.03 100 THR B C 1
ATOM 2087 O O . THR B 1 100 ? -0.565 -24.562 -6.668 1 58.03 100 THR B O 1
ATOM 2090 N N . SER B 1 101 ? 0.204 -25.078 -4.633 1 59.34 101 SER B N 1
ATOM 2091 C CA . SER B 1 101 ? -0.626 -26.281 -4.633 1 59.34 101 SER B CA 1
ATOM 2092 C C . SER B 1 101 ? -2.027 -25.984 -4.105 1 59.34 101 SER B C 1
ATOM 2094 O O . SER B 1 101 ? -2.99 -26.656 -4.48 1 59.34 101 SER B O 1
ATOM 2096 N N . PHE B 1 102 ? -2.158 -24.875 -3.297 1 57.62 102 PHE B N 1
ATOM 2097 C CA . PHE B 1 102 ? -3.434 -24.703 -2.611 1 57.62 102 PHE B CA 1
ATOM 2098 C C . PHE B 1 102 ? -4.234 -23.562 -3.24 1 57.62 102 PHE B C 1
ATOM 2100 O O . PHE B 1 102 ? -5.406 -23.375 -2.914 1 57.62 102 PHE B O 1
ATOM 2107 N N . SER B 1 103 ? -3.574 -22.781 -3.971 1 58.81 103 SER B N 1
ATOM 2108 C CA . SER B 1 103 ? -4.281 -21.641 -4.531 1 58.81 103 SER B CA 1
ATOM 2109 C C . SER B 1 103 ? -5.453 -22.078 -5.402 1 58.81 103 SER B C 1
ATOM 2111 O O . SER B 1 103 ? -6.391 -21.312 -5.625 1 58.81 103 SER B O 1
ATOM 2113 N N . HIS B 1 104 ? -5.359 -23.312 -5.672 1 62.19 104 HIS B N 1
ATOM 2114 C CA . HIS B 1 104 ? -6.422 -23.859 -6.516 1 62.19 104 HIS B CA 1
ATOM 2115 C C . HIS B 1 104 ? -7.566 -24.406 -5.672 1 62.19 104 HIS B C 1
ATOM 2117 O O . HIS B 1 104 ? -8.641 -24.703 -6.199 1 62.19 104 HIS B O 1
ATOM 2123 N N . LEU B 1 105 ? -7.277 -24.359 -4.41 1 68.81 105 LEU B N 1
ATOM 2124 C CA . LEU B 1 105 ? -8.328 -24.906 -3.553 1 68.81 105 LEU B CA 1
ATOM 2125 C C . LEU B 1 105 ? -9.484 -23.922 -3.422 1 68.81 105 LEU B C 1
ATOM 2127 O O . LEU B 1 105 ? -9.258 -22.719 -3.211 1 68.81 105 LEU B O 1
ATOM 2131 N N . THR B 1 106 ? -10.602 -24.391 -3.533 1 73.81 106 THR B N 1
ATOM 2132 C CA . THR B 1 106 ? -11.836 -23.609 -3.594 1 73.81 106 THR B CA 1
ATOM 2133 C C . THR B 1 106 ? -12.039 -22.828 -2.301 1 73.81 106 THR B C 1
ATOM 2135 O O . THR B 1 106 ? -12.445 -21.656 -2.332 1 73.81 106 THR B O 1
ATOM 2138 N N . TRP B 1 107 ? -11.742 -23.531 -1.196 1 75.75 107 TRP B N 1
ATOM 2139 C CA . TRP B 1 107 ? -12 -22.859 0.073 1 75.75 107 TRP B CA 1
ATOM 2140 C C . TRP B 1 107 ? -11.062 -21.656 0.255 1 75.75 107 TRP B C 1
ATOM 2142 O O . TRP B 1 107 ? -11.445 -20.641 0.834 1 75.75 107 TRP B O 1
ATOM 2152 N N . VAL B 1 108 ? -9.867 -21.734 -0.229 1 73.81 108 VAL B N 1
ATOM 2153 C CA . VAL B 1 108 ? -8.906 -20.641 -0.154 1 73.81 108 VAL B CA 1
ATOM 2154 C C . VAL B 1 108 ? -9.391 -19.469 -1.009 1 73.81 108 VAL B C 1
ATOM 2156 O O . VAL B 1 108 ? -9.328 -18.312 -0.581 1 73.81 108 VAL B O 1
ATOM 2159 N N . GLN B 1 109 ? -9.906 -19.734 -2.049 1 73.75 109 GLN B N 1
ATOM 2160 C CA . GLN B 1 109 ? -10.422 -18.703 -2.949 1 73.75 109 GLN B CA 1
ATOM 2161 C C . GLN B 1 109 ? -11.617 -17.984 -2.332 1 73.75 109 GLN B C 1
ATOM 2163 O O . GLN B 1 109 ? -11.75 -16.766 -2.48 1 73.75 109 GLN B O 1
ATOM 2168 N N . HIS B 1 110 ? -12.453 -18.734 -1.668 1 78.62 110 HIS B N 1
ATOM 2169 C CA . HIS B 1 110 ? -13.633 -18.141 -1.05 1 78.62 110 HIS B CA 1
ATOM 2170 C C . HIS B 1 110 ? -13.25 -17.266 0.134 1 78.62 110 HIS B C 1
ATOM 2172 O O . HIS B 1 110 ? -13.867 -16.219 0.359 1 78.62 110 HIS B O 1
ATOM 2178 N N . ALA B 1 111 ? -12.289 -17.75 0.872 1 77 111 ALA B N 1
ATOM 2179 C CA . ALA B 1 111 ? -11.789 -16.922 1.969 1 77 111 ALA B CA 1
ATOM 2180 C C . ALA B 1 111 ? -11.258 -15.594 1.454 1 77 111 ALA B C 1
ATOM 2182 O O . ALA B 1 111 ? -11.547 -14.539 2.027 1 77 111 ALA B O 1
ATOM 2183 N N . PHE B 1 112 ? -10.617 -15.57 0.373 1 75.06 112 PHE B N 1
ATOM 2184 C CA . PHE B 1 112 ? -10.023 -14.359 -0.195 1 75.06 112 PHE B CA 1
ATOM 2185 C C . PHE B 1 112 ? -11.102 -13.438 -0.743 1 75.06 112 PHE B C 1
ATOM 2187 O O . PHE B 1 112 ? -10.961 -12.211 -0.683 1 75.06 112 PHE B O 1
ATOM 2194 N N . ALA B 1 113 ? -12.125 -14.031 -1.254 1 77.38 113 ALA B N 1
ATOM 2195 C CA . ALA B 1 113 ? -13.25 -13.219 -1.724 1 77.38 113 ALA B CA 1
ATOM 2196 C C . ALA B 1 113 ? -13.859 -12.414 -0.582 1 77.38 113 ALA B C 1
ATOM 2198 O O . ALA B 1 113 ? -14.141 -11.219 -0.738 1 77.38 113 ALA B O 1
ATOM 2199 N N . GLY B 1 114 ? -14.039 -13.062 0.518 1 80.56 114 GLY B N 1
ATOM 2200 C CA . GLY B 1 114 ? -14.539 -12.359 1.689 1 80.56 114 GLY B CA 1
ATOM 2201 C C . GLY B 1 114 ? -13.586 -11.289 2.191 1 80.56 114 GLY B C 1
ATOM 2202 O O . GLY B 1 114 ? -14.023 -10.195 2.555 1 80.56 114 GLY B O 1
ATOM 2203 N N . ILE B 1 115 ? -12.383 -11.562 2.203 1 77.94 115 ILE B N 1
ATOM 2204 C CA . ILE B 1 115 ? -11.367 -10.625 2.674 1 77.94 115 ILE B CA 1
ATOM 2205 C C . ILE B 1 115 ? -11.32 -9.406 1.761 1 77.94 115 ILE B C 1
ATOM 2207 O O . ILE B 1 115 ? -11.195 -8.273 2.232 1 77.94 115 ILE B O 1
ATOM 2211 N N . ARG B 1 116 ? -11.438 -9.633 0.487 1 77.69 116 ARG B N 1
ATOM 2212 C CA . ARG B 1 116 ? -11.422 -8.531 -0.469 1 77.69 116 ARG B CA 1
ATOM 2213 C C . ARG B 1 116 ? -12.562 -7.555 -0.191 1 77.69 116 ARG B C 1
ATOM 2215 O O . ARG B 1 116 ? -12.375 -6.336 -0.266 1 77.69 116 ARG B O 1
ATOM 2222 N N . VAL B 1 117 ? -13.656 -8.047 0.114 1 81.75 117 VAL B N 1
ATOM 2223 C CA . VAL B 1 117 ? -14.805 -7.211 0.436 1 81.75 117 VAL B CA 1
ATOM 2224 C C . VAL B 1 117 ? -14.523 -6.414 1.708 1 81.75 117 VAL B C 1
ATOM 2226 O O . VAL B 1 117 ? -14.828 -5.219 1.778 1 81.75 117 VAL B O 1
ATOM 2229 N N . CYS B 1 118 ? -13.977 -7.062 2.68 1 81.81 118 CYS B N 1
ATOM 2230 C CA . CYS B 1 118 ? -13.641 -6.406 3.938 1 81.81 118 CYS B CA 1
ATOM 2231 C C . CYS B 1 118 ? -12.656 -5.266 3.707 1 81.81 118 CYS B C 1
ATOM 2233 O O . CYS B 1 118 ? -12.812 -4.18 4.27 1 81.81 118 CYS B O 1
ATOM 2235 N N . VAL B 1 119 ? -11.672 -5.477 2.945 1 76.38 119 VAL B N 1
ATOM 2236 C CA . VAL B 1 119 ? -10.664 -4.465 2.641 1 76.38 119 VAL B CA 1
ATOM 2237 C C . VAL B 1 119 ? -11.328 -3.258 1.983 1 76.38 119 VAL B C 1
ATOM 2239 O O . VAL B 1 119 ? -10.992 -2.113 2.293 1 76.38 119 VAL B O 1
ATOM 2242 N N . CYS B 1 120 ? -12.242 -3.51 1.134 1 79.5 120 CYS B N 1
ATOM 2243 C CA . CYS B 1 120 ? -12.992 -2.432 0.493 1 79.5 120 CYS B CA 1
ATOM 2244 C C . CYS B 1 120 ? -13.672 -1.545 1.53 1 79.5 120 CYS B C 1
ATOM 2246 O O . CYS B 1 120 ? -13.617 -0.318 1.431 1 79.5 120 CYS B O 1
ATOM 2248 N N . VAL B 1 121 ? -14.289 -2.162 2.479 1 81.81 121 VAL B N 1
ATOM 2249 C CA . VAL B 1 121 ? -14.984 -1.427 3.529 1 81.81 121 VAL B CA 1
ATOM 2250 C C . VAL B 1 121 ? -13.977 -0.601 4.332 1 81.81 121 VAL B C 1
ATOM 2252 O O . VAL B 1 121 ? -14.234 0.568 4.637 1 81.81 121 VAL B O 1
ATOM 2255 N N . LEU B 1 122 ? -12.875 -1.167 4.676 1 77 122 LEU B N 1
ATOM 2256 C CA . LEU B 1 122 ? -11.875 -0.483 5.488 1 77 122 LEU B CA 1
ATOM 2257 C C . LEU B 1 122 ? -11.297 0.715 4.746 1 77 122 LEU B C 1
ATOM 2259 O O . LEU B 1 122 ? -11.07 1.771 5.34 1 77 122 LEU B O 1
ATOM 2263 N N . ILE B 1 123 ? -11.016 0.545 3.473 1 78.44 123 ILE B N 1
ATOM 2264 C CA . ILE B 1 123 ? -10.516 1.651 2.666 1 78.44 123 ILE B CA 1
ATOM 2265 C C . ILE B 1 123 ? -11.578 2.74 2.564 1 78.44 123 ILE B C 1
ATOM 2267 O O . ILE B 1 123 ? -11.273 3.932 2.646 1 78.44 123 ILE B O 1
ATOM 2271 N N . PHE B 1 124 ? -12.82 2.273 2.387 1 82.56 124 PHE B N 1
ATOM 2272 C CA . PHE B 1 124 ? -13.93 3.217 2.336 1 82.56 124 PHE B CA 1
ATOM 2273 C C . PHE B 1 124 ? -13.977 4.066 3.602 1 82.56 124 PHE B C 1
ATOM 2275 O O . PHE B 1 124 ? -14.109 5.289 3.529 1 82.56 124 PHE B O 1
ATOM 2282 N N . ASN B 1 125 ? -13.844 3.475 4.754 1 79.25 125 ASN B N 1
ATOM 2283 C CA . ASN B 1 125 ? -13.836 4.191 6.023 1 79.25 125 ASN B CA 1
ATOM 2284 C C . ASN B 1 125 ? -12.656 5.152 6.117 1 79.25 125 ASN B C 1
ATOM 2286 O O . ASN B 1 125 ? -12.789 6.258 6.645 1 79.25 125 ASN B O 1
ATOM 2290 N N . ALA B 1 126 ? -11.57 4.738 5.648 1 74.44 126 ALA B N 1
ATOM 2291 C CA . ALA B 1 126 ? -10.367 5.57 5.672 1 74.44 126 ALA B CA 1
ATOM 2292 C C . ALA B 1 126 ? -10.555 6.82 4.812 1 74.44 126 ALA B C 1
ATOM 2294 O O . ALA B 1 126 ? -10.117 7.91 5.191 1 74.44 126 ALA B O 1
ATOM 2295 N N . VAL B 1 127 ? -11.133 6.668 3.68 1 79.38 127 VAL B N 1
ATOM 2296 C CA . VAL B 1 127 ? -11.391 7.801 2.791 1 79.38 127 VAL B CA 1
ATOM 2297 C C . VAL B 1 127 ? -12.305 8.805 3.482 1 79.38 127 VAL B C 1
ATOM 2299 O O . VAL B 1 127 ? -12.078 10.016 3.398 1 79.38 127 VAL B O 1
ATOM 2302 N N . LEU B 1 128 ? -13.312 8.297 4.113 1 81.38 128 LEU B N 1
ATOM 2303 C CA . LEU B 1 128 ? -14.242 9.18 4.801 1 81.38 128 LEU B CA 1
ATOM 2304 C C . LEU B 1 128 ? -13.539 9.977 5.895 1 81.38 128 LEU B C 1
ATOM 2306 O O . LEU B 1 128 ? -13.781 11.172 6.059 1 81.38 128 LEU B O 1
ATOM 2310 N N . LYS B 1 129 ? -12.695 9.32 6.586 1 75 129 LYS B N 1
ATOM 2311 C CA . LYS B 1 129 ? -11.945 9.984 7.648 1 75 129 LYS B CA 1
ATOM 2312 C C . LYS B 1 129 ? -10.992 11.031 7.082 1 75 129 LYS B C 1
ATOM 2314 O O . LYS B 1 129 ? -10.883 12.141 7.617 1 75 129 LYS B O 1
ATOM 2319 N N . LEU B 1 130 ? -10.367 10.664 6 1 74.06 130 LEU B N 1
ATOM 2320 C CA . LEU B 1 130 ? -9.406 11.578 5.383 1 74.06 130 LEU B CA 1
ATOM 2321 C C . LEU B 1 130 ? -10.125 12.75 4.73 1 74.06 130 LEU B C 1
ATOM 2323 O O . LEU B 1 130 ? -9.625 13.875 4.742 1 74.06 130 LEU B O 1
ATOM 2327 N N . TRP B 1 131 ? -11.227 12.406 4.109 1 80.69 131 TRP B N 1
ATOM 2328 C CA . TRP B 1 131 ? -12.023 13.453 3.477 1 80.69 131 TRP B CA 1
ATOM 2329 C C . TRP B 1 131 ? -12.344 14.562 4.469 1 80.69 131 TRP B C 1
ATOM 2331 O O . TRP B 1 131 ? -12.266 15.75 4.133 1 80.69 131 TRP B O 1
ATOM 2341 N N . LYS B 1 132 ? -12.703 14.172 5.664 1 82.06 132 LYS B N 1
ATOM 2342 C CA . LYS B 1 132 ? -13.055 15.125 6.711 1 82.06 132 LYS B CA 1
ATOM 2343 C C . LYS B 1 132 ? -11.867 16.016 7.059 1 82.06 132 LYS B C 1
ATOM 2345 O O . LYS B 1 132 ? -12.039 17.203 7.375 1 82.06 132 LYS B O 1
ATOM 2350 N N . SER B 1 133 ? -10.734 15.492 6.871 1 76.44 133 SER B N 1
ATOM 2351 C CA . SER B 1 133 ? -9.539 16.234 7.262 1 76.44 133 SER B CA 1
ATOM 2352 C C . SER B 1 133 ? -8.93 16.969 6.07 1 76.44 133 SER B C 1
ATOM 2354 O O . SER B 1 133 ? -8.203 17.953 6.246 1 76.44 133 SER B O 1
ATOM 2356 N N . ALA B 1 134 ? -9.18 16.547 4.895 1 79.56 134 ALA B N 1
ATOM 2357 C CA . ALA B 1 134 ? -8.523 17.094 3.709 1 79.56 134 ALA B CA 1
ATOM 2358 C C . ALA B 1 134 ? -9.383 18.156 3.043 1 79.56 134 ALA B C 1
ATOM 2360 O O . ALA B 1 134 ? -8.875 19.188 2.605 1 79.56 134 ALA B O 1
ATOM 2361 N N . VAL B 1 135 ? -10.664 17.906 2.912 1 86.75 135 VAL B N 1
ATOM 2362 C CA . VAL B 1 135 ? -11.57 18.828 2.238 1 86.75 135 VAL B CA 1
ATOM 2363 C C . VAL B 1 135 ? -12.266 19.703 3.27 1 86.75 135 VAL B C 1
ATOM 2365 O O . VAL B 1 135 ? -13.336 19.359 3.781 1 86.75 135 VAL B O 1
ATOM 2368 N N . LYS B 1 136 ? -11.656 20.812 3.473 1 82.5 136 LYS B N 1
ATOM 2369 C CA . LYS B 1 136 ? -12.117 21.656 4.57 1 82.5 136 LYS B CA 1
ATOM 2370 C C . LYS B 1 136 ? -12.891 22.859 4.043 1 82.5 136 LYS B C 1
ATOM 2372 O O . LYS B 1 136 ? -13.625 23.516 4.793 1 82.5 136 LYS B O 1
ATOM 2377 N N . ASP B 1 137 ? -12.766 23.25 2.838 1 85.94 137 ASP B N 1
ATOM 2378 C CA . ASP B 1 137 ? -13.43 24.422 2.285 1 85.94 137 ASP B CA 1
ATOM 2379 C C . ASP B 1 137 ? -13.789 24.219 0.817 1 85.94 137 ASP B C 1
ATOM 2381 O O . ASP B 1 137 ? -13.672 23.094 0.297 1 85.94 137 ASP B O 1
ATOM 2385 N N . VAL B 1 138 ? -14.273 25.25 0.276 1 89.5 138 VAL B N 1
ATOM 2386 C CA . VAL B 1 138 ? -14.758 25.188 -1.1 1 89.5 138 VAL B CA 1
ATOM 2387 C C . VAL B 1 138 ? -13.586 24.938 -2.047 1 89.5 138 VAL B C 1
ATOM 2389 O O . VAL B 1 138 ? -13.734 24.25 -3.062 1 89.5 138 VAL B O 1
ATOM 2392 N N . TRP B 1 139 ? -12.469 25.453 -1.691 1 87.81 139 TRP B N 1
ATOM 2393 C CA . TRP B 1 139 ? -11.281 25.25 -2.521 1 87.81 139 TRP B CA 1
ATOM 2394 C C . TRP B 1 139 ? -10.852 23.781 -2.52 1 87.81 139 TRP B C 1
ATOM 2396 O O . TRP B 1 139 ? -10.445 23.25 -3.555 1 87.81 139 TRP B O 1
ATOM 2406 N N . GLY B 1 140 ? -10.93 23.172 -1.35 1 88.88 140 GLY B N 1
ATOM 2407 C CA . GLY B 1 140 ? -10.656 21.75 -1.276 1 88.88 140 GLY B CA 1
ATOM 2408 C C . GLY B 1 140 ? -11.594 20.906 -2.127 1 88.88 140 GLY B C 1
ATOM 2409 O O . GLY B 1 140 ? -11.164 19.953 -2.783 1 88.88 140 GLY B O 1
ATOM 2410 N N . LEU B 1 141 ? -12.805 21.344 -2.154 1 91.56 141 LEU B N 1
ATOM 2411 C CA . LEU B 1 141 ? -13.805 20.641 -2.938 1 91.56 141 LEU B CA 1
ATOM 2412 C C . LEU B 1 141 ? -13.531 20.781 -4.43 1 91.56 141 LEU B C 1
ATOM 2414 O O . LEU B 1 141 ? -13.734 19.844 -5.195 1 91.56 141 LEU B O 1
ATOM 2418 N N . LEU B 1 142 ? -13.117 21.938 -4.742 1 92.06 142 LEU B N 1
ATOM 2419 C CA . LEU B 1 142 ? -12.805 22.188 -6.145 1 92.06 142 LEU B CA 1
ATOM 2420 C C . LEU B 1 142 ? -11.633 21.328 -6.602 1 92.06 142 LEU B C 1
ATOM 2422 O O . LEU B 1 142 ? -11.656 20.766 -7.695 1 92.06 142 LEU B O 1
ATOM 2426 N N . ILE B 1 143 ? -10.633 21.344 -5.781 1 91.56 143 ILE B N 1
ATOM 2427 C CA . ILE B 1 143 ? -9.484 20.516 -6.105 1 91.56 143 ILE B CA 1
ATOM 2428 C C . ILE B 1 143 ? -9.914 19.047 -6.18 1 91.56 143 ILE B C 1
ATOM 2430 O O . ILE B 1 143 ? -9.508 18.312 -7.09 1 91.56 143 ILE B O 1
ATOM 2434 N N . PHE B 1 144 ? -10.719 18.656 -5.258 1 91.56 144 PHE B N 1
ATOM 2435 C CA . PHE B 1 144 ? -11.219 17.281 -5.219 1 91.56 144 PHE B CA 1
ATOM 2436 C C . PHE B 1 144 ? -11.922 16.922 -6.523 1 91.56 144 PHE B C 1
ATOM 2438 O O . PHE B 1 144 ? -11.602 15.914 -7.148 1 91.56 144 PHE B O 1
ATOM 2445 N N . LEU B 1 145 ? -12.828 17.703 -6.938 1 93.06 145 LEU B N 1
ATOM 2446 C CA . LEU B 1 145 ? -13.617 17.453 -8.141 1 93.06 145 LEU B CA 1
ATOM 2447 C C . LEU B 1 145 ? -12.734 17.484 -9.383 1 93.06 145 LEU B C 1
ATOM 2449 O O . LEU B 1 145 ? -12.93 16.688 -10.297 1 93.06 145 LEU B O 1
ATOM 2453 N N . ALA B 1 146 ? -11.82 18.359 -9.414 1 93.44 146 ALA B N 1
ATOM 2454 C CA . ALA B 1 146 ? -10.906 18.453 -10.547 1 93.44 146 ALA B CA 1
ATOM 2455 C C . ALA B 1 146 ? -10.055 17.203 -10.688 1 93.44 146 ALA B C 1
ATOM 2457 O O . ALA B 1 146 ? -9.914 16.656 -11.781 1 93.44 146 ALA B O 1
ATOM 2458 N N . VAL B 1 147 ? -9.531 16.797 -9.539 1 90.31 147 VAL B N 1
ATOM 2459 C CA . VAL B 1 147 ? -8.68 15.617 -9.555 1 90.31 147 VAL B CA 1
ATOM 2460 C C . VAL B 1 147 ? -9.523 14.383 -9.883 1 90.31 147 VAL B C 1
ATOM 2462 O O . VAL B 1 147 ? -9.086 13.508 -10.633 1 90.31 147 VAL B O 1
ATOM 2465 N N . LEU B 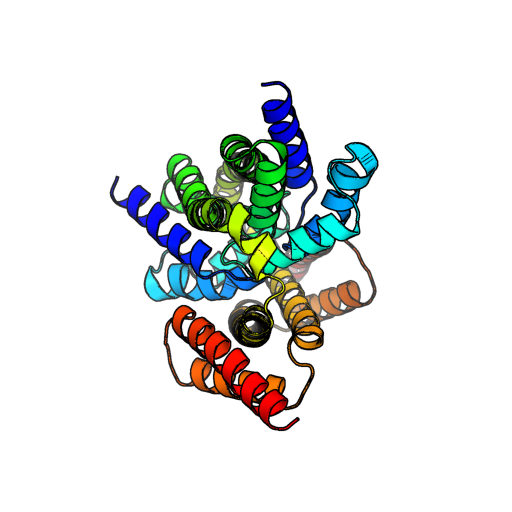1 148 ? -10.68 14.328 -9.344 1 89.19 148 LEU B N 1
ATOM 2466 C CA . LEU B 1 148 ? -11.586 13.219 -9.633 1 89.19 148 LEU B CA 1
ATOM 2467 C C . LEU B 1 148 ? -11.906 13.148 -11.117 1 89.19 148 LEU B C 1
ATOM 2469 O O . LEU B 1 148 ? -11.805 12.086 -11.734 1 89.19 148 LEU B O 1
ATOM 2473 N N . ALA B 1 149 ? -12.266 14.227 -11.648 1 91.88 149 ALA B N 1
ATOM 2474 C CA . ALA B 1 149 ? -12.586 14.297 -13.07 1 91.88 149 ALA B CA 1
ATOM 2475 C C . ALA B 1 149 ? -11.383 13.898 -13.922 1 91.88 149 ALA B C 1
ATOM 2477 O O . ALA B 1 149 ? -11.508 13.109 -14.867 1 91.88 149 ALA B O 1
ATOM 2478 N N . ALA B 1 150 ? -10.242 14.414 -13.586 1 90.25 150 ALA B N 1
ATOM 2479 C CA . ALA B 1 150 ? -9.023 14.117 -14.336 1 90.25 150 ALA B CA 1
ATOM 2480 C C . ALA B 1 150 ? -8.664 12.633 -14.234 1 90.25 150 ALA B C 1
ATOM 2482 O O . ALA B 1 150 ? -8.242 12.023 -15.219 1 90.25 150 ALA B O 1
ATOM 2483 N N . SER B 1 151 ? -8.836 12.125 -13.062 1 84.75 151 SER B N 1
ATOM 2484 C CA . SER B 1 151 ? -8.445 10.734 -12.836 1 84.75 151 SER B CA 1
ATOM 2485 C C . SER B 1 151 ? -9.383 9.773 -13.562 1 84.75 151 SER B C 1
ATOM 2487 O O . SER B 1 151 ? -8.977 8.68 -13.953 1 84.75 151 SER B O 1
ATOM 2489 N N . LEU B 1 152 ? -10.617 10.148 -13.742 1 81.44 152 LEU B N 1
ATOM 2490 C CA . LEU B 1 152 ? -11.586 9.312 -14.43 1 81.44 152 LEU B CA 1
ATOM 2491 C C . LEU B 1 152 ? -11.445 9.438 -15.945 1 81.44 152 LEU B C 1
ATOM 2493 O O . LEU B 1 152 ? -11.734 8.492 -16.672 1 81.44 152 LEU B O 1
ATOM 2497 N N . LEU B 1 153 ? -10.969 10.578 -16.344 1 84.19 153 LEU B N 1
ATOM 2498 C CA . LEU B 1 153 ? -10.93 10.859 -17.766 1 84.19 153 LEU B CA 1
ATOM 2499 C C . LEU B 1 153 ? -9.562 10.523 -18.359 1 84.19 153 LEU B C 1
ATOM 2501 O O . LEU B 1 153 ? -9.43 10.344 -19.562 1 84.19 153 LEU B O 1
ATOM 2505 N N . THR B 1 154 ? -8.594 10.57 -17.422 1 80.25 154 THR B N 1
ATOM 2506 C CA . THR B 1 154 ? -7.246 10.312 -17.906 1 80.25 154 THR B CA 1
ATOM 2507 C C . THR B 1 154 ? -6.625 9.125 -17.172 1 80.25 154 THR B C 1
ATOM 2509 O O . THR B 1 154 ? -7.09 8.75 -16.094 1 80.25 154 THR B O 1
ATOM 2512 N N . SER B 1 155 ? -5.742 8.477 -17.75 1 76.88 155 SER B N 1
ATOM 2513 C CA . SER B 1 155 ? -5.047 7.352 -17.141 1 76.88 155 SER B CA 1
ATOM 2514 C C . SER B 1 155 ? -3.592 7.699 -16.844 1 76.88 155 SER B C 1
ATOM 2516 O O . SER B 1 155 ? -2.691 6.898 -17.094 1 76.88 155 SER B O 1
ATOM 2518 N N . LEU B 1 156 ? -3.451 8.859 -16.281 1 77.44 156 LEU B N 1
ATOM 2519 C CA . LEU B 1 156 ? -2.1 9.297 -15.961 1 77.44 156 LEU B CA 1
ATOM 2520 C C . LEU B 1 156 ? -1.633 8.672 -14.648 1 77.44 156 LEU B C 1
ATOM 2522 O O . LEU B 1 156 ? -2.451 8.234 -13.836 1 77.44 156 LEU B O 1
ATOM 2526 N N . SER B 1 157 ? -0.403 8.617 -14.492 1 76.44 157 SER B N 1
ATOM 2527 C CA . SER B 1 157 ? 0.178 8.156 -13.242 1 76.44 157 SER B CA 1
ATOM 2528 C C . SER B 1 157 ? -0.225 9.055 -12.078 1 76.44 157 SER B C 1
ATOM 2530 O O . SER B 1 157 ? -0.4 10.266 -12.258 1 76.44 157 SER B O 1
ATOM 2532 N N . PRO B 1 158 ? -0.448 8.508 -10.922 1 76.44 158 PRO B N 1
ATOM 2533 C CA . PRO B 1 158 ? -0.835 9.281 -9.742 1 76.44 158 PRO B CA 1
ATOM 2534 C C . PRO B 1 158 ? 0.135 10.422 -9.445 1 76.44 158 PRO B C 1
ATOM 2536 O O . PRO B 1 158 ? -0.26 11.445 -8.867 1 76.44 158 PRO B O 1
ATOM 2539 N N . VAL B 1 159 ? 1.357 10.297 -9.883 1 78.75 159 VAL B N 1
ATOM 2540 C CA . VAL B 1 159 ? 2.383 11.305 -9.617 1 78.75 159 VAL B CA 1
ATOM 2541 C C . VAL B 1 159 ? 1.963 12.641 -10.227 1 78.75 159 VAL B C 1
ATOM 2543 O O . VAL B 1 159 ? 2.123 13.688 -9.594 1 78.75 159 VAL B O 1
ATOM 2546 N N . TRP B 1 160 ? 1.396 12.578 -11.312 1 85.19 160 TRP B N 1
ATOM 2547 C CA . TRP B 1 160 ? 1.018 13.812 -12 1 85.19 160 TRP B CA 1
ATOM 2548 C C . TRP B 1 160 ? -0.149 14.492 -11.289 1 85.19 160 TRP B C 1
ATOM 2550 O O . TRP B 1 160 ? -0.191 15.719 -11.195 1 85.19 160 TRP B O 1
ATOM 2560 N N . TYR B 1 161 ? -1.085 13.711 -10.797 1 86.31 161 TYR B N 1
ATOM 2561 C CA . TYR B 1 161 ? -2.207 14.281 -10.055 1 86.31 161 TYR B CA 1
ATOM 2562 C C . TYR B 1 161 ? -1.735 14.93 -8.758 1 86.31 161 TYR B C 1
ATOM 2564 O O . TYR B 1 161 ? -2.188 16.016 -8.406 1 86.31 161 TYR B O 1
ATOM 2572 N N . VAL B 1 162 ? -0.754 14.305 -8.141 1 83.5 162 VAL B N 1
ATOM 2573 C CA . VAL B 1 162 ? -0.262 14.789 -6.855 1 83.5 162 VAL B CA 1
ATOM 2574 C C . VAL B 1 162 ? 0.504 16.094 -7.059 1 83.5 162 VAL B C 1
ATOM 2576 O O . VAL B 1 162 ? 0.312 17.062 -6.312 1 83.5 162 VAL B O 1
ATOM 2579 N N . LEU B 1 163 ? 1.336 16.141 -8.055 1 86.44 163 LEU B N 1
ATOM 2580 C CA . LEU B 1 163 ? 2.096 17.344 -8.344 1 86.44 163 LEU B CA 1
ATOM 2581 C C . LEU B 1 163 ? 1.166 18.5 -8.711 1 86.44 163 LEU B C 1
ATOM 2583 O O . LEU B 1 163 ? 1.331 19.625 -8.219 1 86.44 163 LEU B O 1
ATOM 2587 N N . ALA B 1 164 ? 0.219 18.188 -9.523 1 90.62 164 ALA B N 1
ATOM 2588 C CA . ALA B 1 164 ? -0.743 19.219 -9.93 1 90.62 164 ALA B CA 1
ATOM 2589 C C . ALA B 1 164 ? -1.538 19.719 -8.727 1 90.62 164 ALA B C 1
ATOM 2591 O O . ALA B 1 164 ? -1.793 20.922 -8.609 1 90.62 164 ALA B O 1
ATOM 2592 N N . ALA B 1 165 ? -1.944 18.844 -7.875 1 90.12 165 ALA B N 1
ATOM 2593 C CA . ALA B 1 165 ? -2.703 19.219 -6.684 1 90.12 165 ALA B CA 1
ATOM 2594 C C . ALA B 1 165 ? -1.856 20.062 -5.738 1 90.12 165 ALA B C 1
ATOM 2596 O O . ALA B 1 165 ? -2.367 20.984 -5.098 1 90.12 165 ALA B O 1
ATOM 2597 N N . GLY B 1 166 ? -0.552 19.672 -5.629 1 88.25 166 GLY B N 1
ATOM 2598 C CA . GLY B 1 166 ? 0.353 20.484 -4.836 1 88.25 166 GLY B CA 1
ATOM 2599 C C . GLY B 1 166 ? 0.473 21.906 -5.344 1 88.25 166 GLY B C 1
ATOM 2600 O O . GLY B 1 166 ? 0.384 22.859 -4.562 1 88.25 166 GLY B O 1
ATOM 2601 N N . VAL B 1 167 ? 0.637 22.047 -6.609 1 91.5 167 VAL B N 1
ATOM 2602 C CA . VAL B 1 167 ? 0.735 23.375 -7.23 1 91.5 167 VAL B CA 1
ATOM 2603 C C . VAL B 1 167 ? -0.575 24.125 -7.035 1 91.5 167 VAL B C 1
ATOM 2605 O O . VAL B 1 167 ? -0.566 25.312 -6.699 1 91.5 167 VAL B O 1
ATOM 2608 N N . ALA B 1 168 ? -1.691 23.469 -7.242 1 91.5 168 ALA B N 1
ATOM 2609 C CA . ALA B 1 168 ? -3 24.094 -7.047 1 91.5 168 ALA B CA 1
ATOM 2610 C C . ALA B 1 168 ? -3.168 24.578 -5.609 1 91.5 168 ALA B C 1
ATOM 2612 O O . ALA B 1 168 ? -3.73 25.641 -5.367 1 91.5 168 ALA B O 1
ATOM 2613 N N . GLY B 1 169 ? -2.727 23.75 -4.699 1 88.69 169 GLY B N 1
ATOM 2614 C CA . GLY B 1 169 ? -2.791 24.141 -3.299 1 88.69 169 GLY B CA 1
ATOM 2615 C C . GLY B 1 169 ? -2.059 25.438 -3.004 1 88.69 169 GLY B C 1
ATOM 2616 O O . GLY B 1 169 ? -2.561 26.281 -2.266 1 88.69 169 GLY B O 1
ATOM 2617 N N . VAL B 1 170 ? -0.934 25.594 -3.592 1 89.25 170 VAL B N 1
ATOM 2618 C CA . VAL B 1 170 ? -0.124 26.797 -3.387 1 89.25 170 VAL B CA 1
ATOM 2619 C C . VAL B 1 170 ? -0.783 27.984 -4.074 1 89.25 170 VAL B C 1
ATOM 2621 O O . VAL B 1 170 ? -0.881 29.078 -3.492 1 89.25 170 VAL B O 1
ATOM 2624 N N . LEU B 1 171 ? -1.231 27.75 -5.23 1 89.75 171 LEU B N 1
ATOM 2625 C CA . LEU B 1 171 ? -1.818 28.828 -6.012 1 89.75 171 LEU B CA 1
ATOM 2626 C C . LEU B 1 171 ? -3.1 29.344 -5.355 1 89.75 171 LEU B C 1
ATOM 2628 O O . LEU B 1 171 ? -3.332 30.547 -5.293 1 89.75 171 LEU B O 1
ATOM 2632 N N . ILE B 1 172 ? -3.924 28.516 -4.938 1 86.31 172 ILE B N 1
ATOM 2633 C CA . ILE B 1 172 ? -5.203 28.875 -4.336 1 86.31 172 ILE B CA 1
ATOM 2634 C C . ILE B 1 172 ? -4.969 29.641 -3.033 1 86.31 172 ILE B C 1
ATOM 2636 O O . ILE B 1 172 ? -5.645 30.625 -2.756 1 86.31 172 ILE B O 1
ATOM 2640 N N . GLN B 1 173 ? -4.027 29.141 -2.33 1 78.81 173 GLN B N 1
ATOM 2641 C CA . GLN B 1 173 ? -3.762 29.812 -1.061 1 78.81 173 GLN B CA 1
ATOM 2642 C C . GLN B 1 173 ? -3.133 31.188 -1.285 1 78.81 173 GLN B C 1
ATOM 2644 O O . GLN B 1 173 ? -3.355 32.094 -0.502 1 78.81 173 GLN B O 1
ATOM 2649 N N . ASN B 1 174 ? -2.342 31.219 -2.256 1 81 174 ASN B N 1
ATOM 2650 C CA . ASN B 1 174 ? -1.79 32.531 -2.592 1 81 174 ASN B CA 1
ATOM 2651 C C . ASN B 1 174 ? -2.881 33.5 -3.031 1 81 174 ASN B C 1
ATOM 2653 O O . ASN B 1 174 ? -2.793 34.688 -2.766 1 81 174 ASN B O 1
ATOM 2657 N N . LEU B 1 175 ? -3.752 32.938 -3.676 1 75.94 175 LEU B N 1
ATOM 2658 C CA . LEU B 1 175 ? -4.867 33.781 -4.102 1 75.94 175 LEU B CA 1
ATOM 2659 C C . LEU B 1 175 ? -5.719 34.188 -2.908 1 75.94 175 LEU B C 1
ATOM 2661 O O . LEU B 1 175 ? -6.191 35.344 -2.85 1 75.94 175 LEU B O 1
ATOM 2665 N N . LYS B 1 176 ? -5.898 33.281 -1.993 1 73.75 176 LYS B N 1
ATOM 2666 C CA . LYS B 1 176 ? -6.625 33.594 -0.771 1 73.75 176 LYS B CA 1
ATOM 2667 C C . LYS B 1 176 ? -5.859 34.625 0.065 1 73.75 176 LYS B C 1
ATOM 2669 O O . LYS B 1 176 ? -6.461 35.531 0.668 1 73.75 176 LYS B O 1
ATOM 2674 N N . GLY B 1 177 ? -4.598 34.312 0.208 1 63.38 177 GLY B N 1
ATOM 2675 C CA . GLY B 1 177 ? -3.787 35.25 0.94 1 63.38 177 GLY B CA 1
ATOM 2676 C C . GLY B 1 177 ? -3.672 36.594 0.239 1 63.38 177 GLY B C 1
ATOM 2677 O O . GLY B 1 177 ? -3.561 37.656 0.892 1 63.38 177 GLY B O 1
ATOM 2678 N N . ALA B 1 178 ? -3.521 36.5 -1.078 1 53.34 178 ALA B N 1
ATOM 2679 C CA . ALA B 1 178 ? -3.5 37.781 -1.776 1 53.34 178 ALA B CA 1
ATOM 2680 C C . ALA B 1 178 ? -4.805 38.562 -1.559 1 53.34 178 ALA B C 1
ATOM 2682 O O . ALA B 1 178 ? -4.812 39.781 -1.551 1 53.34 178 ALA B O 1
ATOM 2683 N N . LYS B 1 179 ? -5.777 37.875 -1.469 1 48.44 179 LYS B N 1
ATOM 2684 C CA . LYS B 1 179 ? -7.008 38.625 -1.222 1 48.44 179 LYS B CA 1
ATOM 2685 C C . LYS B 1 179 ? -7.07 39.125 0.222 1 48.44 179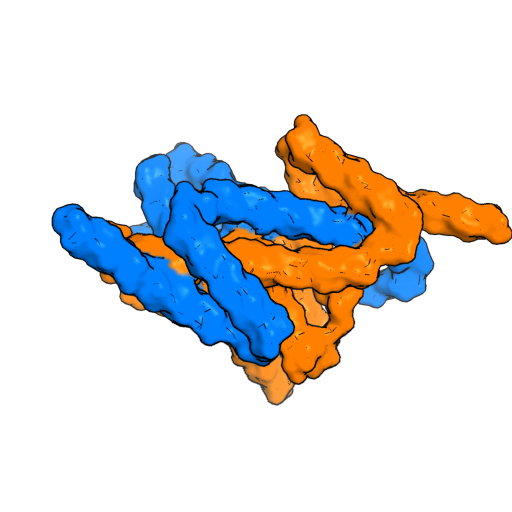 LYS B C 1
ATOM 2687 O O . LYS B 1 179 ? -7.887 39.969 0.555 1 48.44 179 LYS B O 1
ATOM 2692 N N . LYS B 1 180 ? -6.281 38.719 1.04 1 43.81 180 LYS B N 1
ATOM 2693 C CA . LYS B 1 180 ? -6.223 39.5 2.277 1 43.81 180 LYS B CA 1
ATOM 2694 C C . LYS B 1 180 ? -5.238 40.656 2.15 1 43.81 180 LYS B C 1
ATOM 2696 O O . LYS B 1 180 ? -4.16 40.5 1.57 1 43.81 180 LYS B O 1
#

Radius of gyration: 20.07 Å; Cα contacts (8 Å, |Δi|>4): 618; chains: 2; bounding box: 52×66×44 Å

InterPro domains:
  IPR003370 Chromate transporter [PF02417] (5-170)
  IPR052518 Chromate transport protein [PTHR43663] (2-179)

Secondary structure (DSSP, 8-state):
-HHHHHHHHHHHHHHHH--SSGGGHHHHHIIIIIIIS-SS-HHHHHHHHHHHHHSBS-HHHHHHHHHHHHHHHHHHHHHHHHHHHHHHHHHHHHHHHHHHHHTTSHHHHHHHHHHHHHHHHHHHHHHHHHHHHH--SHHHHHHHHHHHHHHHH----HHHHHHHHHHHHHHHHHHHHHT-/-HHHHHHHHHHHHHHHH-BSSGGGHHHHHIIIIIIIS-SS-HHHHHHHHHHHHHSSS-HHHHHHHHHHHHHHHHHHHHHHHHHHHHHHHHHHHHHHHHHHHHTT-HHHHHHHHHHHHHHHHHHHHHHHHHHHHH--SHHHHHHHHHHHHHHHH----HHHHHHHHHHHHHHHHHHHHHT-

Organism: NCBI:txid2714355

Solvent-accessible surface area (backbone atoms only — not comparable to full-atom values): 16901 Å² total; per-residue (Å²): 108,70,63,45,52,49,38,22,53,52,25,25,50,46,12,50,72,15,48,28,41,31,70,58,37,49,66,50,44,45,47,49,38,28,66,71,64,56,78,38,51,73,68,52,45,52,49,44,46,49,51,10,39,68,32,52,5,46,18,56,50,27,28,35,21,44,53,20,24,75,73,45,38,67,66,14,14,53,35,11,33,51,12,29,46,43,43,14,50,53,52,38,61,64,42,48,63,55,50,64,69,42,52,78,39,66,61,47,44,27,18,48,46,21,24,31,22,36,46,36,39,55,49,46,51,49,30,54,55,40,39,66,70,30,46,75,49,72,66,33,46,49,52,32,52,50,47,43,51,45,56,75,75,37,88,67,59,68,61,58,53,36,55,50,24,20,52,48,21,32,52,51,45,47,50,54,52,63,67,95,108,70,63,46,51,50,38,22,53,52,26,24,50,45,11,52,64,12,51,25,40,32,62,42,37,47,39,51,42,44,46,51,38,30,68,69,64,57,79,40,49,73,68,51,46,42,48,42,46,41,53,11,31,59,33,53,6,46,19,52,48,25,27,35,19,42,53,19,24,75,74,49,38,69,65,16,14,54,36,12,32,50,13,28,46,44,42,16,50,54,51,41,65,67,30,54,80,47,41,76,68,41,68,74,34,63,61,57,49,27,19,42,45,21,28,44,23,35,45,31,41,45,35,45,53,37,33,56,57,43,38,65,69,32,46,75,48,71,67,33,47,50,52,29,52,52,47,43,52,46,57,74,74,37,89,69,59,65,43,58,54,37,53,51,24,20,51,48,19,32,51,52,47,47,51,54,51,62,69,94

Foldseek 3Di:
DVQLVVLLQLLLVLLVQDDDALVSSLVVCCCRCCPPVNLDHNVVLVVLLVQLVPDPDGSSLSSQLVSLCVRPNNSRSVSSNCSNCVVVVVVCVVCVVVLVVCCPPPVNVVVVVVVVVVVVVVVVVVCVVVCVVQQDDPLSVVLVVVLVVCVVVDVDDVVVSVVVSVVSVVVVVVVVVVVD/DVQLVVLLQLLLVLQVPADDALLLSLLSCCCRCPPPVNLDHLVVLVVLLLQLQQDPDGSSLSSQLVSLCVRPNNSRSVSSNCSNCVVVVVVCVVCVVPCVVCVPPPVVVVVVVVVVVVSVVSSVVSCVVSCVVQQDDPLSVVLVVVLVVCVVVDVDRVNVSSVVSVVSVVVVVVVVVVVD

Sequence (360 aa):
MKTLWNLFLTFAKVGVMTFGGGYAMLPILQREVVENKGWATDEELTDYFAIGQCTPGVIAVNTATFIGQKKGGIAGGIVATLGVVFPSLLIIVALAGVITSFSHLTWVQHAFAGIRVCVCVLIFNAVLKLWKSAVKDVWGLLIFLAVLAASLLTSLSPVWYVLAAGVAGVLIQNLKGAKKMKTLWNLFLTFAKVGVMTFGGGYAMLPILQREVVENKGWATDEELTDYFAIGQCTPGVIAVNTATFIGQKKGGIAGGIVATLGVVFPSLLIIVALAGVITSFSHLTWVQHAFAGIRVCVCVLIFNAVLKLWKSAVKDVWGLLIFLAVLAASLLTSLSPVWYVLAAGVAGVLIQNLKGAKK